Protein AF-A0A7C1DP13-F1 (afdb_monomer_lite)

pLDDT: mean 94.57, std 6.44, range [57.31, 98.69]

Organism: NCBI:txid2053526

Sequence (189 aa):
MKNRAVLKGFITAFLFGCLVCFWIKIGFMFLADVFSAKSETALENLDFSRSLKYSSEAIELNPQEPAYYRRRAKILLLSSSKKDALKDISVAIELNPKNLATLRNSIPLMHLMALQNLTEETVDLNYLPKTREFYLYLFETYPNDAGVLVSLAYYQRKLGLKEDLDQTLHRISQLRLDLLEWHPLLVVE

InterPro domains:
  IPR011990 Tetratricopeptide-like helical domain superfamily [G3DSA:1.25.40.10] (31-126)
  IPR011990 Tetratricopeptide-like helical domain superfamily [SSF48452] (35-168)

Foldseek 3Di:
DVVVVVVVVVVVVVVVVVVVVVVVLVVLQVVLVVLQVQLVVCVVVVNLPSNLVSLVSSCVSPVLALVSLQSNLVSCLVVVNLVSSVVSLVSSCVSPVPPVVSLLSCLVSLLSSQAPDPPPLHGDPVSVVVSVVSLVVCCVVPVQDLSSLLSSLLSCVSHVVVVSNVVSLVSCCVRPVVCCVDPPSNDDD

Structure (mmCIF, N/CA/C/O backbone):
data_AF-A0A7C1DP13-F1
#
_entry.id   AF-A0A7C1DP13-F1
#
loop_
_atom_site.group_PDB
_atom_site.id
_atom_site.type_symbol
_atom_site.label_atom_id
_atom_site.label_alt_id
_atom_site.label_comp_id
_atom_site.label_asym_id
_atom_site.label_entity_id
_atom_site.label_seq_id
_atom_site.pdbx_PDB_ins_code
_atom_site.Cartn_x
_atom_site.Cartn_y
_atom_site.Cartn_z
_atom_site.occupancy
_atom_site.B_iso_or_equiv
_atom_site.auth_seq_id
_atom_site.auth_comp_id
_atom_site.auth_asym_id
_atom_site.auth_atom_id
_atom_site.pdbx_PDB_model_num
ATOM 1 N N . MET A 1 1 ? 17.225 29.768 -50.521 1.00 61.59 1 MET A N 1
ATOM 2 C CA . MET A 1 1 ? 16.463 28.496 -50.641 1.00 61.59 1 MET A CA 1
ATOM 3 C C . MET A 1 1 ? 17.210 27.280 -50.077 1.00 61.59 1 MET A C 1
ATOM 5 O O . MET A 1 1 ? 16.596 26.531 -49.329 1.00 61.59 1 MET A O 1
ATOM 9 N N . LYS A 1 2 ? 18.519 27.112 -50.339 1.00 64.38 2 LYS A N 1
ATOM 10 C CA . LYS A 1 2 ? 19.344 25.971 -49.874 1.00 64.38 2 LYS A CA 1
ATOM 11 C C . LYS A 1 2 ? 19.31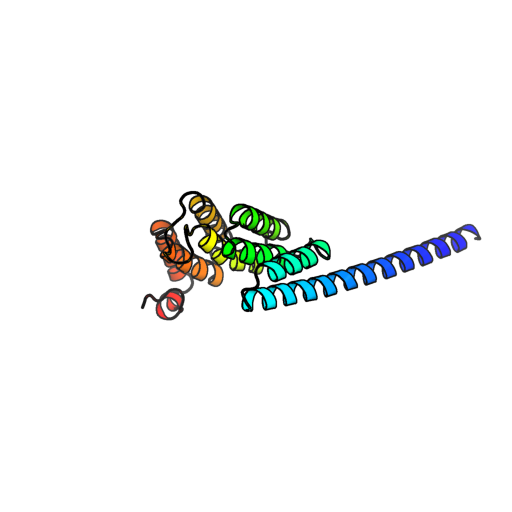2 25.728 -48.349 1.00 64.38 2 LYS A C 1
ATOM 13 O O . LYS A 1 2 ? 19.052 24.609 -47.921 1.00 64.38 2 LYS A O 1
ATOM 18 N N . ASN A 1 3 ? 19.418 26.786 -47.535 1.00 70.94 3 ASN A N 1
ATOM 19 C CA . ASN A 1 3 ? 19.373 26.675 -46.065 1.00 70.94 3 ASN A CA 1
ATOM 20 C C . ASN A 1 3 ? 18.031 26.160 -45.516 1.00 70.94 3 ASN A C 1
ATOM 22 O O . ASN A 1 3 ? 18.015 25.494 -44.488 1.00 70.94 3 ASN A O 1
ATOM 26 N N . ARG A 1 4 ? 16.904 26.406 -46.206 1.00 76.56 4 ARG A N 1
ATOM 27 C CA . ARG A 1 4 ? 15.591 25.890 -45.775 1.00 76.56 4 ARG A CA 1
ATOM 28 C C . ARG A 1 4 ? 15.445 24.388 -46.031 1.00 76.56 4 ARG A C 1
ATOM 30 O O . ARG A 1 4 ? 14.784 23.720 -45.249 1.00 76.56 4 ARG A O 1
ATOM 37 N N . ALA A 1 5 ? 16.039 23.859 -47.102 1.00 81.81 5 ALA A N 1
ATOM 38 C CA . ALA A 1 5 ? 15.985 22.428 -47.412 1.00 81.81 5 ALA A CA 1
ATOM 39 C C . ALA A 1 5 ? 16.867 21.613 -46.456 1.00 81.81 5 ALA A C 1
ATOM 41 O O . ALA A 1 5 ? 16.421 20.606 -45.918 1.00 81.81 5 ALA A O 1
ATOM 42 N N . VAL A 1 6 ? 18.075 22.112 -46.175 1.00 85.06 6 VAL A N 1
ATOM 43 C CA . VAL A 1 6 ? 18.991 21.522 -45.189 1.00 85.06 6 VAL A CA 1
ATOM 44 C C . VAL A 1 6 ? 18.358 21.526 -43.794 1.00 85.06 6 VAL A C 1
ATOM 46 O O . VAL A 1 6 ? 18.312 20.488 -43.143 1.00 85.06 6 VAL A O 1
ATOM 49 N N . LEU A 1 7 ? 17.766 22.651 -43.372 1.00 87.50 7 LEU A N 1
ATOM 50 C CA . LEU A 1 7 ? 17.060 22.749 -42.091 1.00 87.50 7 LEU A CA 1
ATOM 51 C C . LEU A 1 7 ? 15.870 21.775 -41.996 1.00 87.50 7 LEU A C 1
ATOM 53 O O . LEU A 1 7 ? 15.689 21.136 -40.965 1.00 87.50 7 LEU A O 1
ATOM 57 N N . LYS A 1 8 ? 15.089 21.602 -43.073 1.00 86.62 8 LYS A N 1
ATOM 58 C CA . LYS A 1 8 ? 14.010 20.597 -43.130 1.00 86.62 8 LYS A CA 1
ATOM 59 C C . LYS A 1 8 ? 14.540 19.160 -43.026 1.00 86.62 8 LYS A C 1
ATOM 61 O O . LYS A 1 8 ? 13.936 18.349 -42.330 1.00 86.62 8 LYS A O 1
ATOM 66 N N . GLY A 1 9 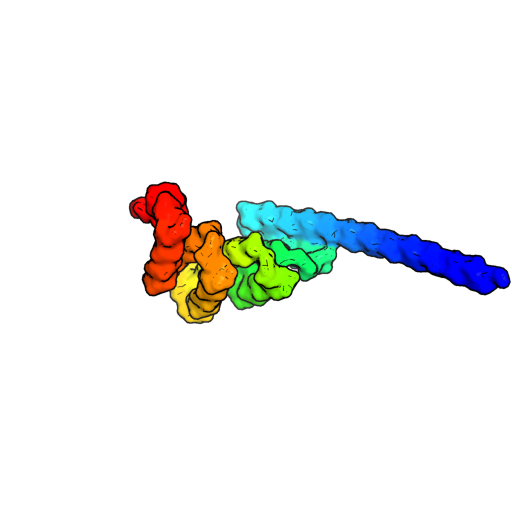? 15.663 18.849 -43.675 1.00 89.19 9 GLY A N 1
ATOM 67 C CA . GLY A 1 9 ? 16.334 17.548 -43.553 1.00 89.19 9 GLY A CA 1
ATOM 68 C C . GLY A 1 9 ? 16.776 17.253 -42.116 1.00 89.19 9 GLY A C 1
ATOM 69 O O . GLY A 1 9 ? 16.508 16.177 -41.593 1.00 89.19 9 GLY A O 1
ATOM 70 N N . PHE A 1 10 ? 17.352 18.245 -41.432 1.00 92.62 10 PHE A N 1
ATOM 71 C CA . PHE A 1 10 ? 17.710 18.112 -40.017 1.00 92.62 10 PHE A CA 1
ATOM 72 C C . PHE A 1 10 ? 16.491 17.915 -39.111 1.00 92.62 10 PHE A C 1
ATOM 74 O O . PHE A 1 10 ? 16.504 17.027 -38.264 1.00 92.62 10 PHE A O 1
ATOM 81 N N . ILE A 1 11 ? 15.422 18.694 -39.306 1.00 93.12 11 ILE A N 1
ATOM 82 C CA . ILE A 1 11 ? 14.194 18.561 -38.506 1.00 93.12 11 ILE A CA 1
ATOM 83 C C . ILE A 1 11 ? 13.561 17.178 -38.707 1.00 93.12 11 ILE A C 1
ATOM 85 O O . ILE A 1 11 ? 13.160 16.543 -37.738 1.00 93.12 11 ILE A O 1
ATOM 89 N N . THR A 1 12 ? 13.489 16.686 -39.945 1.00 92.88 12 THR A N 1
ATOM 90 C CA . THR A 1 12 ? 12.895 15.369 -40.237 1.00 92.88 12 THR A CA 1
ATOM 91 C C . THR A 1 12 ? 13.700 14.219 -39.632 1.00 92.88 12 THR A C 1
ATOM 93 O O . THR A 1 12 ? 13.109 13.341 -39.007 1.00 92.88 12 THR A O 1
ATOM 96 N N . ALA A 1 13 ? 15.033 14.249 -39.729 1.00 93.75 13 ALA A N 1
ATOM 97 C CA . ALA A 1 13 ? 15.898 13.264 -39.079 1.00 93.75 13 ALA A CA 1
ATOM 98 C C . ALA A 1 13 ? 15.784 13.309 -37.544 1.00 93.75 13 ALA A C 1
ATOM 100 O O . ALA A 1 13 ? 15.711 12.263 -36.900 1.00 93.75 13 ALA A O 1
ATOM 101 N N . PHE A 1 14 ? 15.705 14.508 -36.959 1.00 95.06 14 PHE A N 1
ATOM 102 C CA . PHE A 1 14 ? 15.501 14.683 -35.521 1.00 95.06 14 PHE A CA 1
ATOM 103 C C . PHE A 1 14 ? 14.158 14.101 -35.059 1.00 95.06 14 PHE A C 1
ATOM 105 O O . PHE A 1 14 ? 14.126 13.314 -34.116 1.00 95.06 14 PHE A O 1
ATOM 112 N N . LEU A 1 15 ? 13.061 14.414 -35.758 1.00 95.25 15 LEU A N 1
ATOM 113 C CA . LEU A 1 15 ? 11.732 13.873 -35.451 1.00 95.25 15 LEU A CA 1
ATOM 114 C C . LEU A 1 15 ? 11.691 12.345 -35.573 1.00 95.25 15 LEU A C 1
ATOM 116 O O . LEU A 1 15 ? 11.096 11.682 -34.725 1.00 95.25 15 LEU A O 1
ATOM 120 N N . PHE A 1 16 ? 12.356 11.779 -36.584 1.00 95.38 16 PHE A N 1
ATOM 121 C CA . PHE A 1 16 ? 12.493 10.331 -36.719 1.00 95.38 16 PHE A CA 1
ATOM 122 C C . PHE A 1 16 ? 13.271 9.721 -35.542 1.00 95.38 16 PHE A C 1
ATOM 124 O O . PHE A 1 16 ? 12.828 8.732 -34.963 1.00 95.38 16 PHE A O 1
ATOM 131 N N . GLY A 1 17 ? 14.375 10.346 -35.123 1.00 95.69 17 GLY A N 1
ATOM 132 C CA . GLY A 1 17 ? 15.120 9.937 -33.929 1.00 95.69 17 GLY A CA 1
ATOM 133 C C . GLY A 1 17 ? 14.267 9.977 -32.657 1.00 95.69 17 GLY A C 1
ATOM 134 O O . GLY A 1 17 ? 14.262 9.016 -31.889 1.00 95.69 17 GLY A O 1
ATOM 135 N N . CYS A 1 18 ? 13.478 11.038 -32.459 1.00 95.50 18 CYS A N 1
ATOM 136 C CA . CYS A 1 18 ? 12.526 11.127 -31.349 1.00 95.50 18 CYS A CA 1
ATOM 137 C C . CYS A 1 18 ? 11.494 9.993 -31.380 1.00 95.50 18 CYS A C 1
ATOM 139 O O . CYS A 1 18 ? 11.201 9.417 -30.333 1.00 95.50 18 CYS A O 1
ATOM 141 N N . LEU A 1 19 ? 10.976 9.649 -32.564 1.00 95.00 19 LEU A N 1
ATOM 142 C CA . LEU A 1 19 ? 10.023 8.554 -32.735 1.00 95.00 19 LEU A CA 1
ATOM 143 C C . LEU A 1 19 ? 10.649 7.202 -32.363 1.00 95.00 19 LEU A C 1
ATOM 145 O O . LEU A 1 19 ? 10.039 6.432 -31.627 1.00 95.00 19 LEU A O 1
ATOM 149 N N . VAL A 1 20 ? 11.880 6.926 -32.803 1.00 96.06 20 VAL A N 1
ATOM 150 C CA . VAL A 1 20 ? 12.603 5.695 -32.435 1.00 96.06 20 VAL A CA 1
ATOM 151 C C . VAL A 1 20 ? 12.819 5.619 -30.920 1.00 96.06 20 VAL A C 1
ATOM 153 O O . VAL A 1 20 ? 12.485 4.610 -30.303 1.00 96.06 20 VAL A O 1
ATOM 156 N N . CYS A 1 21 ? 13.300 6.698 -30.295 1.00 95.19 21 CYS A N 1
ATOM 157 C CA . CYS A 1 21 ? 13.478 6.762 -28.841 1.00 95.19 21 CYS A CA 1
ATOM 158 C C . CYS A 1 21 ? 12.160 6.562 -28.077 1.00 95.19 21 CYS A C 1
ATOM 160 O O . CYS A 1 21 ? 12.149 5.933 -27.019 1.00 95.19 21 CYS A O 1
ATOM 162 N N . PHE A 1 22 ? 11.050 7.081 -28.603 1.00 93.81 22 PHE A N 1
ATOM 163 C CA . PHE A 1 22 ? 9.721 6.891 -28.028 1.00 93.81 22 PHE A CA 1
ATOM 164 C C . PHE A 1 22 ? 9.298 5.415 -28.046 1.00 93.81 22 PHE A C 1
ATOM 166 O O . PHE A 1 22 ? 8.892 4.889 -27.012 1.00 93.81 22 PHE A O 1
ATOM 173 N N . TRP A 1 23 ? 9.479 4.714 -29.169 1.00 95.81 23 TRP A N 1
ATOM 174 C CA . TRP A 1 23 ? 9.169 3.283 -29.265 1.00 95.81 23 TRP A CA 1
ATOM 175 C C . TRP A 1 23 ? 10.064 2.410 -28.383 1.00 95.81 23 TRP A C 1
ATOM 177 O O . TRP A 1 23 ? 9.573 1.458 -27.780 1.00 95.81 23 TRP A O 1
ATOM 187 N N . ILE A 1 24 ? 11.347 2.755 -28.238 1.00 94.88 24 ILE A N 1
ATOM 188 C CA . ILE A 1 24 ? 12.247 2.066 -27.299 1.00 94.88 24 ILE A CA 1
ATOM 189 C C . ILE A 1 24 ? 11.736 2.217 -25.859 1.00 94.88 24 ILE A C 1
ATOM 191 O O . ILE A 1 24 ? 11.656 1.229 -25.130 1.00 94.88 24 ILE A O 1
ATOM 195 N N . LYS A 1 25 ? 11.325 3.429 -25.455 1.00 94.00 25 LYS A N 1
ATOM 196 C CA . LYS A 1 25 ? 10.736 3.666 -24.125 1.00 94.00 25 LYS A CA 1
ATOM 197 C C . LYS A 1 25 ? 9.446 2.876 -23.909 1.00 94.00 25 LYS A C 1
ATOM 199 O O . LYS A 1 25 ? 9.269 2.303 -22.839 1.00 94.00 25 LYS A O 1
ATOM 204 N N . ILE A 1 26 ? 8.577 2.809 -24.917 1.00 93.94 26 ILE A N 1
ATOM 205 C CA . ILE A 1 26 ? 7.375 1.966 -24.872 1.00 93.94 26 ILE A CA 1
ATOM 206 C C . ILE A 1 26 ? 7.755 0.493 -24.669 1.00 93.94 26 ILE A C 1
ATOM 208 O O . ILE A 1 26 ? 7.155 -0.185 -23.840 1.00 93.94 26 ILE A O 1
ATOM 212 N N . GLY A 1 27 ? 8.778 0.002 -25.374 1.00 96.12 27 GLY A N 1
ATOM 213 C CA . GLY A 1 27 ? 9.278 -1.363 -25.204 1.00 96.12 27 GLY A CA 1
ATOM 214 C C . GLY A 1 27 ? 9.726 -1.659 -23.769 1.00 96.12 27 GLY A C 1
ATOM 215 O O . GLY A 1 27 ? 9.361 -2.695 -23.216 1.00 96.12 27 GLY A O 1
ATOM 216 N N . PHE A 1 28 ? 10.455 -0.734 -23.137 1.00 96.88 28 PHE A N 1
ATOM 217 C CA . PHE A 1 28 ? 10.845 -0.876 -21.731 1.00 96.88 28 PHE A CA 1
ATOM 218 C C . PHE A 1 28 ? 9.658 -0.836 -20.770 1.00 96.88 28 PHE A C 1
ATOM 220 O O . PHE A 1 28 ? 9.650 -1.609 -19.817 1.00 96.88 28 PHE A O 1
ATOM 227 N N . MET A 1 29 ? 8.639 -0.016 -21.038 1.00 95.81 29 MET A N 1
ATOM 228 C CA . MET A 1 29 ? 7.409 0.008 -20.239 1.00 95.81 29 MET A CA 1
ATOM 229 C C . MET A 1 29 ? 6.698 -1.353 -20.261 1.00 95.81 29 MET A C 1
ATOM 231 O O . MET A 1 29 ? 6.394 -1.898 -19.205 1.00 95.81 29 MET A O 1
ATOM 235 N N . PHE A 1 30 ? 6.530 -1.962 -21.440 1.00 96.75 30 PHE A N 1
ATOM 236 C CA . PHE A 1 30 ? 5.952 -3.307 -21.538 1.00 96.75 30 PHE A CA 1
ATOM 237 C C . PHE A 1 30 ? 6.809 -4.370 -20.847 1.00 96.75 30 PHE A C 1
ATOM 239 O O . PHE A 1 30 ? 6.288 -5.278 -20.201 1.00 96.75 30 PHE A O 1
ATOM 246 N N . LEU A 1 31 ? 8.134 -4.274 -20.968 1.00 98.12 31 LEU A N 1
ATOM 247 C CA . LEU A 1 31 ? 9.032 -5.200 -20.288 1.00 98.12 31 LEU A CA 1
ATOM 248 C C . LEU A 1 31 ? 8.942 -5.051 -18.759 1.00 98.12 31 LEU A C 1
ATOM 250 O O . LEU A 1 31 ? 8.968 -6.058 -18.050 1.00 98.12 31 LEU A O 1
ATOM 254 N N . ALA A 1 32 ? 8.777 -3.826 -18.256 1.00 98.38 32 ALA A N 1
ATOM 255 C CA . ALA A 1 32 ? 8.556 -3.558 -16.841 1.00 98.38 32 ALA A CA 1
ATOM 256 C C . ALA A 1 32 ? 7.279 -4.243 -16.328 1.00 98.38 32 ALA A C 1
ATOM 258 O O . ALA A 1 32 ? 7.311 -4.901 -15.286 1.00 98.38 32 ALA A O 1
ATOM 259 N N . ASP A 1 33 ? 6.185 -4.189 -17.095 1.00 97.94 33 ASP A N 1
ATOM 260 C CA . ASP A 1 33 ? 4.939 -4.888 -16.760 1.00 97.94 33 ASP A CA 1
ATOM 261 C C . ASP A 1 33 ? 5.128 -6.407 -16.689 1.00 97.94 33 ASP A C 1
ATOM 263 O O . ASP A 1 33 ? 4.628 -7.056 -15.767 1.00 97.94 33 ASP A O 1
ATOM 267 N N . VAL A 1 34 ? 5.910 -6.983 -17.608 1.00 98.38 34 VAL A N 1
ATOM 268 C CA . VAL A 1 34 ? 6.250 -8.415 -17.580 1.00 98.38 34 VAL A CA 1
ATOM 269 C C . VAL A 1 34 ? 7.005 -8.778 -16.300 1.00 98.38 34 VAL A C 1
ATOM 271 O O . VAL A 1 34 ? 6.700 -9.795 -15.672 1.00 98.38 34 VAL A O 1
ATOM 274 N N . PHE A 1 35 ? 7.979 -7.968 -15.884 1.00 98.69 35 PHE A N 1
ATOM 275 C CA . PHE A 1 35 ? 8.696 -8.199 -14.630 1.00 98.69 35 PHE A CA 1
ATOM 276 C C . PHE A 1 35 ? 7.799 -8.008 -13.402 1.00 98.69 35 PHE A C 1
ATOM 278 O O . PHE A 1 35 ? 7.852 -8.815 -12.475 1.00 98.69 35 PHE A O 1
ATOM 285 N N . SER A 1 36 ? 6.897 -7.028 -13.421 1.00 98.38 36 SER A N 1
ATOM 286 C CA . SER A 1 36 ? 5.886 -6.834 -12.375 1.00 98.38 36 SER A CA 1
ATOM 287 C C . SER A 1 36 ? 4.958 -8.048 -12.244 1.00 98.38 36 SER A C 1
ATOM 289 O O . SER A 1 36 ? 4.681 -8.496 -11.131 1.00 98.38 36 SER A O 1
ATOM 291 N N . ALA A 1 37 ? 4.538 -8.644 -13.364 1.00 98.31 37 ALA A N 1
ATOM 292 C CA . ALA A 1 37 ? 3.742 -9.869 -13.369 1.00 98.31 37 ALA A CA 1
ATOM 293 C C . ALA A 1 37 ? 4.529 -11.069 -12.816 1.00 98.31 37 ALA A C 1
ATOM 295 O O . ALA A 1 37 ? 4.040 -11.768 -11.931 1.00 98.31 37 ALA A O 1
ATOM 296 N N . LYS A 1 38 ? 5.782 -11.264 -13.255 1.00 98.56 38 LYS A N 1
ATOM 297 C CA . LYS A 1 38 ? 6.667 -12.316 -12.716 1.00 98.56 38 LYS A CA 1
ATOM 298 C C . LYS A 1 38 ? 6.905 -12.165 -11.215 1.00 98.56 38 LYS A C 1
ATOM 300 O O . LYS A 1 38 ? 6.990 -13.165 -10.508 1.00 98.56 38 LYS A O 1
ATOM 305 N N . SER A 1 39 ? 7.027 -10.928 -10.736 1.00 98.38 39 SER A N 1
ATOM 306 C CA . SER A 1 39 ? 7.164 -10.621 -9.315 1.00 98.38 39 SER A CA 1
ATOM 307 C C . SER A 1 39 ? 5.947 -11.087 -8.515 1.00 98.38 39 SER A C 1
ATOM 309 O O . SER A 1 39 ? 6.135 -11.717 -7.473 1.00 98.38 39 SER A O 1
ATOM 311 N N . GLU A 1 40 ? 4.727 -10.861 -9.015 1.00 97.25 40 GLU A N 1
ATOM 312 C CA . GLU A 1 40 ? 3.511 -11.350 -8.351 1.00 97.25 40 GLU A CA 1
ATOM 313 C C . GLU A 1 40 ? 3.444 -12.877 -8.357 1.00 97.25 40 GLU A C 1
ATOM 315 O O . GLU A 1 40 ? 3.262 -13.470 -7.302 1.00 97.25 40 GLU A O 1
ATOM 320 N N . THR A 1 41 ? 3.704 -13.528 -9.494 1.00 98.31 41 THR A N 1
ATOM 321 C CA . THR A 1 41 ? 3.737 -14.999 -9.559 1.00 98.31 41 THR A CA 1
ATOM 322 C C . THR A 1 41 ? 4.782 -15.584 -8.604 1.00 98.31 41 THR A C 1
ATOM 324 O O . THR A 1 41 ? 4.552 -16.603 -7.959 1.00 98.31 41 THR A O 1
ATOM 327 N N . ALA A 1 42 ? 5.956 -14.960 -8.486 1.00 98.00 42 ALA A N 1
ATOM 328 C CA . ALA A 1 42 ? 6.968 -15.389 -7.523 1.00 98.00 42 ALA A CA 1
ATOM 329 C C . ALA A 1 42 ? 6.493 -15.195 -6.073 1.00 98.00 42 ALA A C 1
ATOM 331 O O . ALA A 1 42 ? 6.731 -16.070 -5.245 1.00 98.00 42 ALA A O 1
ATOM 332 N N . LEU A 1 43 ? 5.787 -14.096 -5.781 1.00 96.62 43 LEU A N 1
ATOM 333 C CA . LEU A 1 43 ? 5.213 -13.830 -4.461 1.00 96.62 43 LEU A CA 1
ATOM 334 C C . LEU A 1 43 ? 4.137 -14.854 -4.083 1.00 96.62 43 LEU A C 1
ATOM 336 O O . LEU A 1 43 ? 4.128 -15.335 -2.955 1.00 96.62 43 LEU A O 1
ATOM 340 N N . GLU A 1 44 ? 3.258 -15.206 -5.020 1.00 96.44 44 GLU A N 1
ATOM 341 C CA . GLU A 1 44 ? 2.229 -16.241 -4.843 1.00 96.44 44 GLU A CA 1
ATOM 342 C C . GLU A 1 44 ? 2.849 -17.609 -4.529 1.00 96.44 44 GLU A C 1
ATOM 344 O O . GLU A 1 44 ? 2.319 -18.364 -3.719 1.00 96.44 44 GLU A O 1
ATOM 349 N N . ASN A 1 45 ? 4.020 -17.895 -5.104 1.00 96.75 45 ASN A N 1
ATOM 350 C CA . ASN A 1 45 ? 4.817 -19.084 -4.801 1.00 96.75 45 ASN A CA 1
ATOM 351 C C . ASN A 1 45 ? 5.694 -18.940 -3.541 1.00 96.75 45 ASN A C 1
ATOM 353 O O . ASN A 1 45 ? 6.545 -19.795 -3.296 1.00 96.75 45 ASN A O 1
ATOM 357 N N . LEU A 1 46 ? 5.525 -17.863 -2.763 1.00 94.25 46 LEU A N 1
ATOM 358 C CA . LEU A 1 46 ? 6.308 -17.533 -1.564 1.00 94.25 46 LEU A CA 1
ATOM 359 C C . LEU A 1 46 ? 7.822 -17.391 -1.816 1.00 94.25 46 LEU A C 1
ATOM 361 O O . LEU A 1 46 ? 8.630 -17.428 -0.887 1.00 94.25 46 LEU A O 1
ATOM 365 N N . ASP A 1 47 ? 8.230 -17.180 -3.069 1.00 96.69 47 ASP A N 1
ATOM 366 C CA . ASP A 1 47 ? 9.619 -16.931 -3.437 1.00 96.69 47 ASP A CA 1
ATOM 367 C C . ASP A 1 47 ? 9.934 -15.435 -3.337 1.00 96.69 47 ASP A C 1
ATOM 369 O O . ASP A 1 47 ? 9.975 -14.695 -4.328 1.00 96.69 47 ASP A O 1
ATOM 373 N N . PHE A 1 48 ? 10.151 -14.979 -2.103 1.00 95.31 48 PHE A N 1
ATOM 374 C CA . PHE A 1 48 ? 10.431 -13.574 -1.808 1.00 95.31 48 PHE A CA 1
ATOM 375 C C . PHE A 1 48 ? 11.693 -13.060 -2.515 1.00 95.31 48 PHE A C 1
ATOM 377 O O . PHE A 1 48 ? 11.732 -11.904 -2.929 1.00 95.31 48 PHE A O 1
ATOM 384 N N . SER A 1 49 ? 12.708 -13.909 -2.714 1.00 96.62 49 SER A N 1
ATOM 385 C CA . SER A 1 49 ? 13.967 -13.510 -3.354 1.00 96.62 49 SER A CA 1
ATOM 386 C C . SER A 1 49 ? 13.770 -13.179 -4.835 1.00 96.62 49 SER A C 1
ATOM 388 O O . SER A 1 49 ? 14.110 -12.075 -5.276 1.00 96.62 49 SER A O 1
ATOM 390 N N . ARG A 1 50 ? 13.155 -14.088 -5.609 1.00 97.88 50 ARG A N 1
ATOM 391 C CA . ARG A 1 50 ? 12.829 -13.819 -7.018 1.00 97.88 50 ARG A CA 1
ATOM 392 C C . ARG A 1 50 ? 11.806 -12.700 -7.145 1.00 97.88 50 ARG A C 1
ATOM 394 O O . ARG A 1 50 ? 11.936 -11.865 -8.037 1.00 97.88 50 ARG A O 1
ATOM 401 N N . SER A 1 51 ? 10.830 -12.647 -6.241 1.00 98.12 51 SER A N 1
ATOM 402 C CA . SER A 1 51 ? 9.810 -11.603 -6.243 1.00 98.12 51 SER A CA 1
ATOM 403 C C . SER A 1 51 ? 10.415 -10.202 -6.067 1.00 98.12 51 SER A C 1
ATOM 405 O O . SER A 1 51 ? 10.120 -9.310 -6.871 1.00 98.12 51 SER A O 1
ATOM 407 N N . LEU A 1 52 ? 11.334 -10.019 -5.106 1.00 97.81 52 LEU A N 1
ATOM 408 C CA . LEU A 1 52 ? 12.071 -8.764 -4.908 1.00 97.81 52 LEU A CA 1
ATOM 409 C C . LEU A 1 52 ? 12.929 -8.401 -6.121 1.00 97.81 52 LEU A C 1
ATOM 411 O O . LEU A 1 52 ? 12.915 -7.243 -6.550 1.00 97.81 52 LEU A O 1
ATOM 415 N N . LYS A 1 53 ? 13.636 -9.378 -6.703 1.00 98.31 53 LYS A N 1
ATOM 416 C CA . LYS A 1 53 ? 14.446 -9.158 -7.906 1.00 98.31 53 LYS A CA 1
ATOM 417 C C . LYS A 1 53 ? 13.592 -8.635 -9.062 1.00 98.31 53 LYS A C 1
ATOM 419 O O . LYS A 1 53 ? 13.868 -7.557 -9.577 1.00 98.31 53 LYS A O 1
ATOM 424 N N . TYR A 1 54 ? 12.521 -9.347 -9.411 1.00 98.69 54 TYR A N 1
ATOM 425 C CA . TYR A 1 54 ? 11.641 -8.954 -10.510 1.00 98.69 54 TYR A CA 1
ATOM 426 C C . TYR A 1 54 ? 10.943 -7.613 -10.254 1.00 98.69 54 TYR A C 1
ATOM 428 O O . TYR A 1 54 ? 10.818 -6.805 -11.169 1.00 98.69 54 TYR A O 1
ATOM 436 N N . SER A 1 55 ? 10.536 -7.325 -9.013 1.00 98.38 55 SER A N 1
ATOM 437 C CA . SER A 1 55 ? 9.959 -6.011 -8.690 1.00 98.38 55 SER A CA 1
ATOM 438 C C . SER A 1 55 ? 10.966 -4.868 -8.872 1.00 98.38 55 SER A C 1
ATOM 440 O O . SER A 1 55 ? 10.594 -3.790 -9.327 1.00 98.38 55 SER A O 1
ATOM 442 N N . SER A 1 56 ? 12.246 -5.103 -8.572 1.00 98.56 56 SER A N 1
ATOM 443 C CA . SER A 1 56 ? 13.306 -4.106 -8.754 1.00 98.56 56 SER A CA 1
ATOM 444 C C . SER A 1 56 ? 13.642 -3.893 -10.232 1.00 98.56 56 SER A C 1
ATOM 446 O O . SER A 1 56 ? 13.799 -2.749 -10.644 1.00 98.56 56 SER A O 1
ATOM 448 N N . GLU A 1 57 ? 13.660 -4.960 -11.037 1.00 98.69 57 GLU A N 1
ATOM 449 C CA . GLU A 1 57 ? 13.817 -4.874 -12.498 1.00 98.69 57 GLU A CA 1
ATOM 450 C C . GLU A 1 57 ? 12.657 -4.092 -13.146 1.00 98.69 57 GLU A C 1
ATOM 452 O O . GLU A 1 57 ? 12.885 -3.261 -14.022 1.00 98.69 57 GLU A O 1
ATOM 457 N N . ALA A 1 58 ? 11.416 -4.278 -12.676 1.00 98.69 58 ALA A N 1
ATOM 458 C CA . ALA A 1 58 ? 10.272 -3.488 -13.143 1.00 98.69 58 ALA A CA 1
ATOM 459 C C . ALA A 1 58 ? 10.440 -1.984 -12.846 1.00 98.69 58 ALA A C 1
ATOM 461 O O . ALA A 1 58 ? 10.205 -1.148 -13.718 1.00 98.69 58 ALA A O 1
ATOM 462 N N . ILE A 1 59 ? 10.896 -1.642 -11.636 1.00 98.62 59 ILE A N 1
ATOM 463 C CA . ILE A 1 59 ? 11.157 -0.252 -11.231 1.00 98.62 59 ILE A CA 1
ATOM 464 C C . ILE A 1 59 ? 12.291 0.371 -12.056 1.00 98.62 59 ILE A C 1
ATOM 466 O O . ILE A 1 59 ? 12.183 1.526 -12.454 1.00 98.62 59 ILE A O 1
ATOM 470 N N . GLU A 1 60 ? 13.367 -0.367 -12.332 1.00 98.31 60 GLU A N 1
ATOM 471 C CA . GLU A 1 60 ? 14.488 0.137 -13.137 1.00 98.31 60 GLU A CA 1
ATOM 472 C C . GLU A 1 60 ? 14.056 0.477 -14.571 1.00 98.31 60 GLU A C 1
ATOM 474 O O . GLU A 1 60 ? 14.447 1.509 -15.119 1.00 98.31 60 GLU A O 1
ATOM 479 N N . LEU A 1 61 ? 13.207 -0.365 -15.164 1.00 98.31 61 LEU A N 1
ATOM 480 C CA . LEU A 1 61 ? 12.720 -0.190 -16.532 1.00 98.31 61 LEU A CA 1
ATOM 481 C C . LEU A 1 61 ? 11.671 0.920 -16.663 1.00 98.31 61 LEU A C 1
ATOM 483 O O . LEU A 1 61 ? 11.633 1.613 -17.682 1.00 98.31 61 LEU A O 1
ATOM 487 N N . ASN A 1 62 ? 10.819 1.094 -15.652 1.00 97.81 62 ASN A N 1
ATOM 488 C CA . ASN A 1 62 ? 9.839 2.171 -15.606 1.00 97.81 62 ASN A CA 1
ATOM 489 C C . ASN A 1 62 ? 9.637 2.672 -14.158 1.00 97.81 62 ASN A C 1
ATOM 491 O O . ASN A 1 62 ? 8.729 2.221 -13.454 1.00 97.81 62 ASN A O 1
ATOM 495 N N . PRO A 1 63 ? 10.445 3.656 -13.720 1.00 97.56 63 PRO A N 1
ATOM 496 C CA . PRO A 1 63 ? 10.407 4.186 -12.354 1.00 97.56 63 PRO A CA 1
ATOM 497 C C . PRO A 1 63 ? 9.232 5.138 -12.103 1.00 97.56 63 PRO A C 1
ATOM 499 O O . PRO A 1 63 ? 9.082 5.656 -11.004 1.00 97.56 63 PRO A O 1
ATOM 502 N N . GLN A 1 64 ? 8.398 5.404 -13.111 1.00 96.25 64 GLN A N 1
ATOM 503 C CA . GLN A 1 64 ? 7.272 6.332 -12.998 1.00 96.25 64 GLN A CA 1
ATOM 504 C C . GLN A 1 64 ? 5.940 5.623 -12.735 1.00 96.25 64 GLN A C 1
ATOM 506 O O . GLN A 1 64 ? 4.906 6.285 -12.741 1.00 96.25 64 GLN A O 1
ATOM 511 N N . GLU A 1 65 ? 5.950 4.306 -12.509 1.00 96.56 65 GLU A N 1
ATOM 512 C CA . GLU A 1 65 ? 4.749 3.516 -12.232 1.00 96.56 65 GLU A CA 1
ATOM 513 C C . GLU A 1 65 ? 4.587 3.236 -10.722 1.00 96.56 65 GLU A C 1
ATOM 515 O O . GLU A 1 65 ? 5.293 2.386 -10.163 1.00 96.56 65 GLU A O 1
ATOM 520 N N . PRO A 1 66 ? 3.632 3.901 -10.036 1.00 96.75 66 PRO A N 1
ATOM 521 C CA . PRO A 1 66 ? 3.368 3.701 -8.611 1.00 96.75 66 PRO A CA 1
ATOM 522 C C . PRO A 1 66 ? 3.117 2.247 -8.206 1.00 96.75 66 PRO A C 1
ATOM 524 O O . PRO A 1 66 ? 3.483 1.827 -7.102 1.00 96.75 66 PRO A O 1
ATOM 527 N N . ALA A 1 67 ? 2.474 1.461 -9.075 1.00 96.06 67 ALA A N 1
ATOM 528 C CA . ALA A 1 67 ? 2.101 0.091 -8.764 1.00 96.06 67 ALA A CA 1
ATOM 529 C C . ALA A 1 67 ? 3.316 -0.803 -8.489 1.00 96.06 67 ALA A C 1
ATOM 531 O O . ALA A 1 67 ? 3.196 -1.736 -7.692 1.00 96.06 67 ALA A O 1
ATOM 532 N N . TYR A 1 68 ? 4.476 -0.528 -9.095 1.00 97.81 68 TYR A N 1
ATOM 533 C CA . TYR A 1 68 ? 5.671 -1.353 -8.910 1.00 97.81 68 TYR A CA 1
ATOM 534 C C . TYR A 1 68 ? 6.303 -1.145 -7.536 1.00 97.81 68 TYR A C 1
ATOM 536 O O . TYR A 1 68 ? 6.624 -2.122 -6.859 1.00 97.81 68 TYR A O 1
ATOM 544 N N . TYR A 1 69 ? 6.391 0.104 -7.077 1.00 98.44 69 TYR A N 1
ATOM 545 C CA . TYR A 1 69 ? 6.837 0.415 -5.719 1.00 98.44 69 TYR A CA 1
ATOM 546 C C . TYR A 1 69 ? 5.887 -0.175 -4.681 1.00 98.44 69 TYR A C 1
ATOM 548 O O . TYR A 1 69 ? 6.324 -0.857 -3.760 1.00 98.44 69 TYR A O 1
ATOM 556 N N . ARG A 1 70 ? 4.570 -0.032 -4.875 1.00 97.19 70 ARG A N 1
ATOM 557 C CA . ARG A 1 70 ? 3.577 -0.659 -3.991 1.00 97.19 70 ARG A CA 1
ATOM 558 C C . ARG A 1 70 ? 3.717 -2.187 -3.955 1.00 97.19 70 ARG A C 1
ATOM 560 O O . ARG A 1 70 ? 3.584 -2.792 -2.890 1.00 97.19 70 ARG A O 1
ATOM 567 N N . ARG A 1 71 ? 3.986 -2.826 -5.101 1.00 96.12 71 ARG A N 1
ATOM 568 C CA . ARG A 1 71 ? 4.217 -4.277 -5.171 1.00 96.12 71 ARG A CA 1
ATOM 569 C C . ARG A 1 71 ? 5.471 -4.665 -4.393 1.00 96.12 71 ARG A C 1
ATOM 571 O O . ARG A 1 71 ? 5.399 -5.565 -3.561 1.00 96.12 71 ARG A O 1
ATOM 578 N N . ARG A 1 72 ? 6.584 -3.953 -4.587 1.00 98.19 72 ARG A N 1
ATOM 579 C CA . ARG A 1 72 ? 7.816 -4.196 -3.826 1.00 98.19 72 ARG A CA 1
ATOM 580 C C . ARG A 1 72 ? 7.627 -3.959 -2.331 1.00 98.19 72 ARG A C 1
ATOM 582 O O . ARG A 1 72 ? 8.054 -4.796 -1.544 1.00 98.19 72 ARG A O 1
ATOM 589 N N . ALA A 1 73 ? 6.887 -2.926 -1.935 1.00 97.94 73 ALA A N 1
ATOM 590 C CA . ALA A 1 73 ? 6.533 -2.681 -0.541 1.00 97.94 73 ALA A CA 1
ATOM 591 C C . ALA A 1 73 ? 5.770 -3.854 0.092 1.00 97.94 73 ALA A C 1
ATOM 593 O O . ALA A 1 73 ? 6.103 -4.263 1.201 1.00 97.94 73 ALA A O 1
ATOM 594 N N . LYS A 1 74 ? 4.790 -4.440 -0.615 1.00 96.88 74 LYS A N 1
ATOM 595 C CA . LYS A 1 74 ? 4.087 -5.656 -0.160 1.00 96.88 74 LYS A CA 1
ATOM 596 C C . LYS A 1 74 ? 5.076 -6.793 0.110 1.00 96.88 74 LYS A C 1
ATOM 598 O O . LYS A 1 74 ? 5.000 -7.426 1.156 1.00 96.88 74 LYS A O 1
ATOM 603 N N . ILE A 1 75 ? 6.016 -7.024 -0.805 1.00 96.75 75 ILE A N 1
ATOM 604 C CA . ILE A 1 75 ? 7.020 -8.089 -0.680 1.00 96.75 75 ILE A CA 1
ATOM 605 C C . ILE A 1 75 ? 7.946 -7.818 0.514 1.00 96.75 75 ILE A C 1
ATOM 607 O O . ILE A 1 75 ? 8.169 -8.708 1.328 1.00 96.75 75 ILE A O 1
ATOM 611 N N . LEU A 1 76 ? 8.418 -6.576 0.655 1.00 96.31 76 LEU A N 1
ATOM 612 C CA . LEU A 1 76 ? 9.281 -6.136 1.752 1.00 96.31 76 LEU A CA 1
ATOM 613 C C . LEU A 1 76 ? 8.598 -6.258 3.120 1.00 96.31 76 LEU A C 1
ATOM 615 O O . LEU A 1 76 ? 9.244 -6.656 4.085 1.00 96.31 76 LEU A O 1
ATOM 619 N N . LEU A 1 77 ? 7.300 -5.955 3.226 1.00 94.94 77 LEU A N 1
ATOM 620 C CA . LEU A 1 77 ? 6.540 -6.154 4.467 1.00 94.94 77 LEU A CA 1
ATOM 621 C C . LEU A 1 77 ? 6.468 -7.632 4.852 1.00 94.94 77 LEU A C 1
ATOM 623 O O . LEU A 1 77 ? 6.653 -7.967 6.019 1.00 94.94 77 LEU A O 1
ATOM 627 N N . LEU A 1 78 ? 6.250 -8.510 3.872 1.00 91.44 78 LEU A N 1
ATOM 628 C CA . LEU A 1 78 ? 6.188 -9.956 4.088 1.00 91.44 78 LEU A CA 1
ATOM 629 C C . LEU A 1 78 ? 7.563 -10.570 4.397 1.00 91.44 78 LEU A C 1
ATOM 631 O O . LEU A 1 78 ? 7.628 -11.604 5.054 1.00 91.44 78 LEU A O 1
ATOM 635 N N . SER A 1 79 ? 8.656 -9.917 3.991 1.00 87.44 79 SER A N 1
ATOM 636 C CA . SER A 1 79 ? 10.031 -10.286 4.350 1.00 87.44 79 SER A CA 1
ATOM 637 C C . SER A 1 79 ? 10.588 -9.512 5.559 1.00 87.44 79 SER A C 1
ATOM 639 O O . SER A 1 79 ? 11.802 -9.488 5.760 1.00 87.44 79 SER A O 1
ATOM 641 N N . SER A 1 80 ? 9.728 -8.861 6.356 1.00 83.75 80 SER A N 1
ATOM 642 C CA . SER A 1 80 ? 10.074 -8.115 7.584 1.00 83.75 80 SER A CA 1
ATOM 643 C C . SER A 1 80 ? 10.950 -6.860 7.400 1.00 83.75 80 SER A C 1
ATOM 645 O O . SER A 1 80 ? 11.543 -6.352 8.353 1.00 83.75 80 SER A O 1
ATOM 647 N N . SER A 1 81 ? 10.989 -6.283 6.200 1.00 89.25 81 SER A N 1
ATOM 648 C CA . SER A 1 81 ? 11.745 -5.071 5.845 1.00 89.25 81 SER A CA 1
ATOM 649 C C . SER A 1 81 ? 10.862 -3.810 5.842 1.00 89.25 81 SER A C 1
ATOM 651 O O . SER A 1 81 ? 10.737 -3.110 4.835 1.00 89.25 81 SER A O 1
ATOM 653 N N . LYS A 1 82 ? 10.242 -3.482 6.986 1.00 92.31 82 LYS A N 1
ATOM 654 C CA . LYS A 1 82 ? 9.242 -2.393 7.098 1.00 92.31 82 LYS A CA 1
ATOM 655 C C . LYS A 1 82 ? 9.737 -1.006 6.671 1.00 92.31 82 LYS A C 1
ATOM 657 O O . LYS A 1 82 ? 8.983 -0.247 6.070 1.00 92.31 82 LYS A O 1
ATOM 662 N N . LYS A 1 83 ? 10.990 -0.658 6.983 1.00 94.62 83 LYS A N 1
ATOM 663 C CA . LYS A 1 83 ? 11.557 0.666 6.666 1.00 94.62 83 LYS A CA 1
ATOM 664 C C . LYS A 1 83 ? 11.627 0.902 5.156 1.00 94.62 83 LYS A C 1
ATOM 666 O O . LYS A 1 83 ? 11.241 1.970 4.685 1.00 94.62 83 LYS A O 1
ATOM 671 N N . ASP A 1 84 ? 12.095 -0.097 4.415 1.00 96.00 84 ASP A N 1
ATOM 672 C CA . ASP A 1 84 ? 12.210 -0.015 2.960 1.00 96.00 84 ASP A CA 1
ATOM 673 C C . ASP A 1 84 ? 10.829 -0.078 2.301 1.00 96.00 84 ASP A C 1
ATOM 675 O O . ASP A 1 84 ? 10.568 0.656 1.351 1.00 96.00 84 ASP A O 1
ATOM 679 N N . ALA A 1 85 ? 9.904 -0.861 2.868 1.00 97.19 85 ALA A N 1
ATOM 680 C CA . ALA A 1 85 ? 8.520 -0.873 2.413 1.00 97.19 85 ALA A CA 1
ATOM 681 C C . ALA A 1 85 ? 7.839 0.493 2.562 1.00 97.19 85 ALA A C 1
ATOM 683 O O . ALA A 1 85 ? 7.179 0.949 1.633 1.00 97.19 85 ALA A O 1
ATOM 684 N N . LEU A 1 86 ? 8.021 1.168 3.703 1.00 96.69 86 LEU A N 1
ATOM 685 C CA . LEU A 1 86 ? 7.478 2.509 3.916 1.00 96.69 86 LEU A CA 1
ATOM 686 C C . LEU A 1 86 ? 8.032 3.499 2.888 1.00 96.69 86 LEU A C 1
ATOM 688 O O . LEU A 1 86 ? 7.269 4.278 2.327 1.00 96.69 86 LEU A O 1
ATOM 692 N N . LYS A 1 87 ? 9.337 3.431 2.597 1.00 97.75 87 LYS A N 1
ATOM 693 C CA . LYS A 1 87 ? 9.957 4.257 1.555 1.00 97.75 87 LYS A CA 1
ATOM 694 C C . LYS A 1 87 ? 9.300 4.023 0.193 1.00 97.75 87 LYS A C 1
ATOM 696 O O . LYS A 1 87 ? 8.973 4.986 -0.492 1.00 97.75 87 LYS A O 1
ATOM 701 N N . ASP A 1 88 ? 9.081 2.769 -0.189 1.00 98.38 88 ASP A N 1
ATOM 702 C CA . ASP A 1 88 ? 8.423 2.440 -1.455 1.00 98.38 88 ASP A CA 1
ATOM 703 C C . ASP A 1 88 ? 6.954 2.895 -1.493 1.00 98.38 88 ASP A C 1
ATOM 705 O O . ASP A 1 88 ? 6.496 3.405 -2.514 1.00 98.38 88 ASP A O 1
ATOM 709 N N . ILE A 1 89 ? 6.215 2.781 -0.384 1.00 98.06 89 ILE A N 1
ATOM 710 C CA . ILE A 1 89 ? 4.850 3.322 -0.277 1.00 98.06 89 ILE A CA 1
ATOM 711 C C . ILE A 1 89 ? 4.864 4.841 -0.478 1.00 98.06 89 ILE A C 1
ATOM 713 O O . ILE A 1 89 ? 4.053 5.353 -1.250 1.00 98.06 89 ILE A O 1
ATOM 717 N N . SER A 1 90 ? 5.792 5.555 0.165 1.00 97.94 90 SER A N 1
ATOM 718 C CA . SER A 1 90 ? 5.945 7.003 -0.001 1.00 97.94 90 SER A CA 1
ATOM 719 C C . SER A 1 90 ? 6.221 7.374 -1.457 1.00 97.94 90 SER A C 1
ATOM 721 O O . SER A 1 90 ? 5.514 8.217 -2.001 1.00 97.94 90 SER A O 1
ATOM 723 N N . VAL A 1 91 ? 7.153 6.686 -2.126 1.00 98.38 91 VAL A N 1
ATOM 724 C CA . VAL A 1 91 ? 7.444 6.932 -3.550 1.00 98.38 91 VAL A CA 1
ATOM 725 C C . VAL A 1 91 ? 6.216 6.671 -4.427 1.00 98.38 91 VAL A C 1
ATOM 727 O O . VAL A 1 91 ? 5.902 7.482 -5.297 1.00 98.38 91 VAL A O 1
ATOM 730 N N . ALA A 1 92 ? 5.470 5.586 -4.189 1.00 97.56 92 ALA A N 1
ATOM 731 C CA . ALA A 1 92 ? 4.251 5.293 -4.945 1.00 97.56 92 ALA A CA 1
ATOM 732 C C . ALA A 1 92 ? 3.215 6.428 -4.838 1.00 97.56 92 ALA A C 1
ATOM 734 O O . ALA A 1 92 ? 2.567 6.778 -5.826 1.00 97.56 92 ALA A O 1
ATOM 735 N N . ILE A 1 93 ? 3.065 7.008 -3.645 1.00 96.62 93 ILE A N 1
ATOM 736 C CA . ILE A 1 93 ? 2.154 8.130 -3.397 1.00 96.62 93 ILE A CA 1
ATOM 737 C C . ILE A 1 93 ? 2.687 9.411 -4.049 1.00 96.62 93 ILE A C 1
ATOM 739 O O . ILE A 1 93 ? 1.925 10.103 -4.715 1.00 96.62 93 ILE A O 1
ATOM 743 N N . GLU A 1 94 ? 3.979 9.716 -3.921 1.00 97.44 94 GLU A N 1
ATOM 744 C CA . GLU A 1 94 ? 4.602 10.917 -4.499 1.00 97.44 94 GLU A CA 1
ATOM 745 C C . GLU A 1 94 ? 4.520 10.958 -6.030 1.00 97.44 94 GLU A C 1
ATOM 747 O O . GLU A 1 94 ? 4.272 12.019 -6.605 1.00 97.44 94 GLU A O 1
ATOM 752 N N . LEU A 1 95 ? 4.675 9.809 -6.695 1.00 97.31 95 LEU A N 1
ATOM 753 C CA . LEU A 1 95 ? 4.580 9.702 -8.154 1.00 97.31 95 LEU A CA 1
ATOM 754 C C . LEU A 1 95 ? 3.187 10.067 -8.683 1.00 97.31 95 LEU A C 1
ATOM 756 O O . LEU A 1 95 ? 3.069 10.644 -9.765 1.00 97.31 95 LEU A O 1
ATOM 760 N N . ASN A 1 96 ? 2.125 9.736 -7.941 1.00 93.44 96 ASN A N 1
ATOM 761 C CA . ASN A 1 96 ? 0.768 10.150 -8.286 1.00 93.44 96 ASN A CA 1
ATOM 762 C C . ASN A 1 96 ? -0.112 10.332 -7.033 1.00 93.44 96 ASN A C 1
ATOM 764 O O . ASN A 1 96 ? -0.896 9.438 -6.689 1.00 93.44 96 ASN A O 1
ATOM 768 N N . PRO A 1 97 ? -0.058 11.516 -6.389 1.00 93.25 97 PRO A N 1
ATOM 769 C CA . PRO A 1 97 ? -0.706 11.754 -5.095 1.00 93.25 97 PRO A CA 1
ATOM 770 C C . PRO A 1 97 ? -2.233 11.683 -5.122 1.00 93.25 97 PRO A C 1
ATOM 772 O O . PRO A 1 97 ? -2.867 11.568 -4.080 1.00 93.25 97 PRO A O 1
ATOM 775 N N . LYS A 1 98 ? -2.845 11.777 -6.309 1.00 91.69 98 LYS A N 1
ATOM 776 C CA . LYS A 1 98 ? -4.304 11.734 -6.497 1.00 91.69 98 LYS A CA 1
ATOM 777 C C . LYS A 1 98 ? -4.787 10.413 -7.096 1.00 91.69 98 LYS A C 1
ATOM 779 O O . LYS A 1 98 ? -5.970 10.279 -7.405 1.00 91.69 98 LYS A O 1
ATOM 784 N N . ASN A 1 99 ? -3.902 9.430 -7.271 1.00 93.44 99 ASN A N 1
ATOM 785 C CA . ASN A 1 99 ? -4.307 8.110 -7.731 1.00 93.44 99 ASN A CA 1
ATOM 786 C C . ASN A 1 99 ? -4.988 7.349 -6.593 1.00 93.44 99 ASN A C 1
ATOM 788 O O . ASN A 1 99 ? -4.343 6.708 -5.762 1.00 93.44 99 ASN A O 1
ATOM 792 N N . LEU A 1 100 ? -6.318 7.389 -6.597 1.00 94.25 100 LEU A N 1
ATOM 793 C CA . LEU A 1 100 ? -7.131 6.720 -5.592 1.00 94.25 100 LEU A CA 1
ATOM 794 C C . LEU A 1 100 ? -6.894 5.203 -5.547 1.00 94.25 100 LEU A C 1
ATOM 796 O O . LEU A 1 100 ? -6.978 4.615 -4.472 1.00 94.25 100 LEU A O 1
ATOM 800 N N . ALA A 1 101 ? -6.556 4.564 -6.672 1.00 94.00 101 ALA A N 1
ATOM 801 C CA . ALA A 1 101 ? -6.224 3.143 -6.679 1.00 94.00 101 ALA A CA 1
ATOM 802 C C . ALA A 1 101 ? -4.920 2.876 -5.915 1.00 94.00 101 ALA A C 1
ATOM 804 O O . ALA A 1 101 ? -4.868 1.943 -5.116 1.00 94.00 101 ALA A O 1
ATOM 805 N N . THR A 1 102 ? -3.887 3.704 -6.098 1.00 94.94 102 THR A N 1
ATOM 806 C CA . THR A 1 102 ? -2.646 3.614 -5.309 1.00 94.94 102 THR A CA 1
ATOM 807 C C . THR A 1 102 ? -2.932 3.825 -3.827 1.00 94.94 102 THR A C 1
ATOM 809 O O . THR A 1 102 ? -2.551 2.992 -3.011 1.00 94.94 102 THR A O 1
ATOM 812 N N . LEU A 1 103 ? -3.661 4.889 -3.484 1.00 96.94 103 LEU A N 1
ATOM 813 C CA . LEU A 1 103 ? -3.980 5.236 -2.100 1.00 96.94 103 LEU A CA 1
ATOM 814 C C . LEU A 1 103 ? -4.793 4.145 -1.391 1.00 96.94 103 LEU A C 1
ATOM 816 O O . LEU A 1 103 ? -4.380 3.669 -0.334 1.00 96.94 103 LEU A O 1
ATOM 820 N N . ARG A 1 104 ? -5.901 3.687 -1.992 1.00 96.06 104 ARG A N 1
ATOM 821 C CA . ARG A 1 104 ? -6.726 2.600 -1.437 1.00 96.06 104 ARG A CA 1
ATOM 822 C C . ARG A 1 104 ? -5.919 1.312 -1.273 1.00 96.06 104 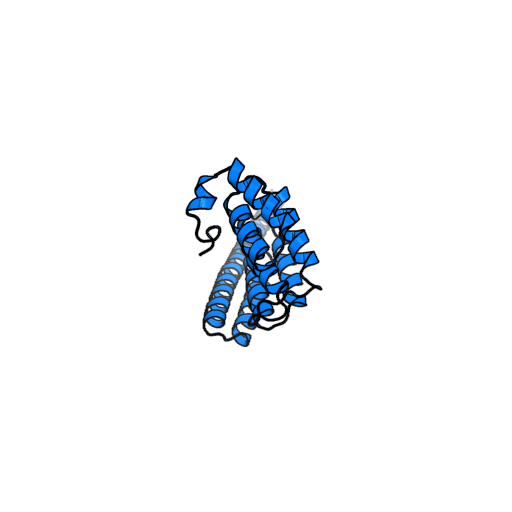ARG A C 1
ATOM 824 O O . ARG A 1 104 ? -6.007 0.670 -0.231 1.00 96.06 104 ARG A O 1
ATOM 831 N N . ASN A 1 105 ? -5.089 0.957 -2.256 1.00 95.88 105 ASN A N 1
ATOM 832 C CA . ASN A 1 105 ? -4.265 -0.251 -2.190 1.00 95.88 105 ASN A CA 1
ATOM 833 C C . ASN A 1 105 ? -3.090 -0.147 -1.197 1.00 95.88 105 ASN A C 1
ATOM 835 O O . ASN A 1 105 ? -2.482 -1.174 -0.893 1.00 95.88 105 ASN A O 1
ATOM 839 N N . SER A 1 106 ? -2.766 1.047 -0.691 1.00 97.56 106 SER A N 1
ATOM 840 C CA . SER A 1 106 ? -1.775 1.249 0.375 1.00 97.56 106 SER A CA 1
ATOM 841 C C . SER A 1 106 ? -2.370 1.108 1.780 1.00 97.56 106 SER A C 1
ATOM 843 O O . SER A 1 106 ? -1.627 0.792 2.703 1.00 97.56 106 SER A O 1
ATOM 845 N N . ILE A 1 107 ? -3.692 1.249 1.963 1.00 98.19 107 ILE A N 1
ATOM 846 C CA . ILE A 1 107 ? -4.378 1.038 3.257 1.00 98.19 107 ILE A CA 1
ATOM 847 C C . ILE A 1 107 ? -4.014 -0.313 3.910 1.00 98.19 107 ILE A C 1
ATOM 849 O O . ILE A 1 107 ? -3.559 -0.295 5.060 1.00 98.19 107 ILE A O 1
ATOM 853 N N . PRO A 1 108 ? -4.149 -1.471 3.221 1.00 97.00 108 PRO A N 1
ATOM 854 C CA . PRO A 1 108 ? -3.748 -2.763 3.782 1.00 97.00 108 PRO A CA 1
ATOM 855 C C . PRO A 1 108 ? -2.248 -2.850 4.077 1.00 97.00 108 PRO A C 1
ATOM 857 O O . PRO A 1 108 ? -1.847 -3.496 5.039 1.00 97.00 108 PRO A O 1
ATOM 860 N N . LEU A 1 109 ? -1.401 -2.196 3.278 1.00 97.19 109 LEU A N 1
ATOM 861 C CA . LEU A 1 109 ? 0.047 -2.219 3.497 1.00 97.19 109 LEU A CA 1
ATOM 862 C C . LEU A 1 109 ? 0.438 -1.431 4.748 1.00 97.19 109 LEU A C 1
ATOM 864 O O . LEU A 1 109 ? 1.286 -1.878 5.514 1.00 97.19 109 LEU A O 1
ATOM 868 N N . MET A 1 110 ? -0.218 -0.295 4.990 1.00 97.81 110 MET A N 1
ATOM 869 C 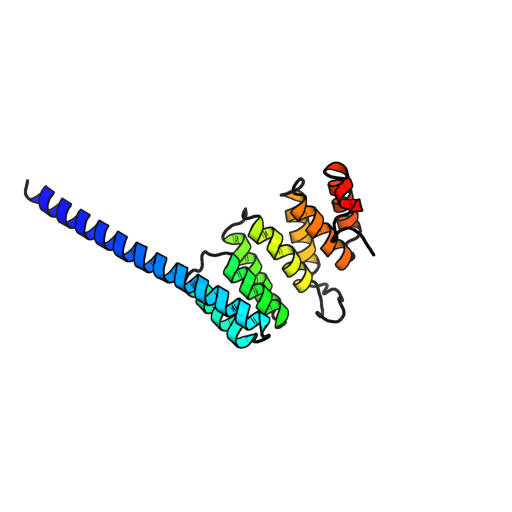CA . MET A 1 110 ? -0.026 0.484 6.212 1.00 97.81 110 MET A CA 1
ATOM 870 C C . MET A 1 110 ? -0.509 -0.294 7.441 1.00 97.81 110 MET A C 1
ATOM 872 O O . MET A 1 110 ? 0.176 -0.301 8.458 1.00 97.81 110 MET A O 1
ATOM 876 N N . HIS A 1 111 ? -1.611 -1.045 7.329 1.00 96.50 111 HIS A N 1
ATOM 877 C CA . HIS A 1 111 ? -2.020 -1.977 8.382 1.00 96.50 111 HIS A CA 1
ATOM 878 C C . HIS A 1 111 ? -0.932 -3.020 8.675 1.00 96.50 111 HIS A C 1
ATOM 880 O O . HIS A 1 111 ? -0.501 -3.126 9.818 1.00 96.50 111 HIS A O 1
ATOM 886 N N . LEU A 1 112 ? -0.435 -3.729 7.652 1.00 95.06 112 LEU A N 1
ATOM 887 C CA . LEU A 1 112 ? 0.645 -4.715 7.809 1.00 95.06 112 LEU A CA 1
ATOM 888 C C . LEU A 1 112 ? 1.900 -4.099 8.444 1.00 95.06 112 LEU A C 1
ATOM 890 O O . LEU A 1 112 ? 2.555 -4.721 9.275 1.00 95.06 112 LEU A O 1
ATOM 894 N N . MET A 1 113 ? 2.226 -2.858 8.087 1.00 94.31 113 MET A N 1
ATOM 895 C CA . MET A 1 113 ? 3.347 -2.130 8.674 1.00 94.31 113 MET A CA 1
ATOM 896 C C . MET A 1 113 ? 3.154 -1.876 10.178 1.00 94.31 113 MET A C 1
ATOM 898 O O . MET A 1 113 ? 4.118 -1.966 10.945 1.00 94.31 113 MET A O 1
ATOM 902 N N . ALA A 1 114 ? 1.920 -1.597 10.605 1.00 95.38 114 ALA A N 1
ATOM 903 C CA . ALA A 1 114 ? 1.549 -1.410 12.003 1.00 95.38 114 ALA A CA 1
ATOM 904 C C . ALA A 1 114 ? 1.480 -2.713 12.816 1.00 95.38 114 ALA A C 1
ATOM 906 O O . ALA A 1 114 ? 1.294 -2.625 14.023 1.00 95.38 114 ALA A O 1
ATOM 907 N N . LEU A 1 115 ? 1.656 -3.898 12.219 1.00 93.38 115 LEU A N 1
ATOM 908 C CA . LEU A 1 115 ? 1.695 -5.167 12.956 1.00 93.38 115 LEU A CA 1
ATOM 909 C C . LEU A 1 115 ? 3.124 -5.530 13.367 1.00 93.38 115 LEU A C 1
ATOM 911 O O . LEU A 1 115 ? 4.020 -5.536 12.532 1.00 93.38 115 LEU A O 1
ATOM 915 N N . GLN A 1 116 ? 3.362 -5.874 14.629 1.00 88.94 116 GLN A N 1
ATOM 916 C CA . GLN A 1 116 ? 4.650 -6.348 15.148 1.00 88.94 116 GLN A CA 1
ATOM 917 C C . GLN A 1 116 ? 5.073 -7.661 14.476 1.00 88.94 116 GLN A C 1
ATOM 919 O O . GLN A 1 116 ? 6.222 -7.801 14.062 1.00 88.94 116 GLN A O 1
ATOM 924 N N . ASN A 1 117 ? 4.133 -8.600 14.351 1.00 81.75 117 ASN A N 1
ATOM 925 C CA . ASN A 1 117 ? 4.297 -9.865 13.648 1.00 81.75 117 ASN A CA 1
ATOM 926 C C . ASN A 1 117 ? 2.990 -10.214 12.921 1.00 81.75 117 ASN A C 1
ATOM 928 O O . ASN A 1 117 ? 1.900 -9.938 13.420 1.00 81.75 117 ASN A O 1
ATOM 932 N N . LEU A 1 118 ? 3.109 -10.847 11.755 1.00 78.94 118 LEU A N 1
ATOM 933 C CA . LEU A 1 118 ? 1.988 -11.273 10.919 1.00 78.94 118 LEU A CA 1
ATOM 934 C C . LEU A 1 118 ? 1.152 -12.391 11.564 1.00 78.94 118 LEU A C 1
ATOM 936 O O . LEU A 1 118 ? 0.016 -12.596 11.153 1.00 78.94 118 LEU A O 1
ATOM 940 N N . THR A 1 119 ? 1.694 -13.115 12.551 1.00 79.06 119 THR A N 1
ATOM 941 C CA . THR A 1 119 ? 1.020 -14.268 13.177 1.00 79.06 119 THR A CA 1
ATOM 942 C C . THR A 1 119 ? 0.180 -13.921 14.401 1.00 79.06 119 THR A C 1
ATOM 944 O O . THR A 1 119 ? -0.806 -14.598 14.660 1.00 79.06 119 THR A O 1
ATOM 947 N N . GLU A 1 120 ? 0.568 -12.904 15.172 1.00 73.38 120 GLU A N 1
ATOM 948 C CA . GLU A 1 120 ? -0.062 -12.597 16.468 1.00 73.38 120 GLU A CA 1
ATOM 949 C C . GLU A 1 120 ? -0.910 -11.313 16.437 1.00 73.38 120 GLU A C 1
ATOM 951 O O . GLU A 1 120 ? -1.410 -10.906 17.479 1.00 73.38 120 GLU A O 1
ATOM 956 N N . GLU A 1 121 ? -1.075 -10.676 15.264 1.00 78.00 121 GLU A N 1
ATOM 957 C CA . GLU A 1 121 ? -1.810 -9.406 15.048 1.00 78.00 121 GLU A CA 1
ATOM 958 C C . GLU A 1 121 ? -1.555 -8.339 16.148 1.00 78.00 121 GLU A C 1
ATOM 960 O O . GLU A 1 121 ? -2.393 -7.482 16.425 1.00 78.00 121 GLU A O 1
ATOM 965 N N . THR A 1 122 ? -0.379 -8.355 16.787 1.00 87.62 122 THR A N 1
ATOM 966 C CA . THR A 1 122 ? 0.002 -7.368 17.805 1.00 87.62 122 THR A CA 1
ATOM 967 C C . THR A 1 122 ? 0.472 -6.084 17.135 1.00 87.62 122 THR A C 1
ATOM 9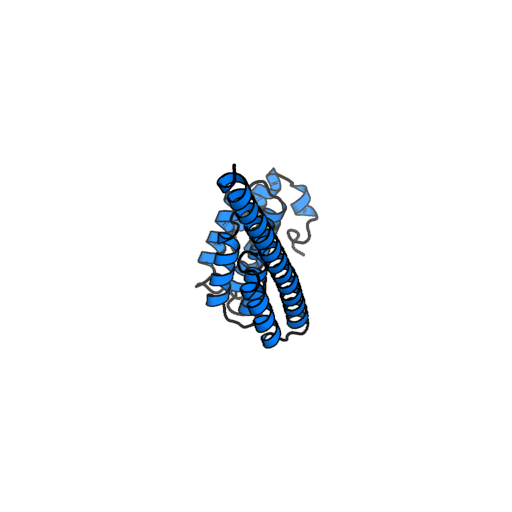69 O O . THR A 1 122 ? 1.046 -6.116 16.050 1.00 87.62 122 THR A O 1
ATOM 972 N N . VAL A 1 123 ? 0.230 -4.932 17.760 1.00 91.81 123 VAL A N 1
ATOM 973 C CA . VAL A 1 123 ? 0.507 -3.625 17.149 1.00 91.81 123 VAL A CA 1
ATOM 974 C C . VAL A 1 123 ? 1.933 -3.150 17.451 1.00 91.81 123 VAL A C 1
ATOM 976 O O . VAL A 1 123 ? 2.354 -3.098 18.604 1.00 91.81 123 VAL A O 1
ATOM 979 N N . ASP A 1 124 ? 2.658 -2.740 16.411 1.00 91.12 124 ASP A N 1
ATOM 980 C CA . ASP A 1 124 ? 3.962 -2.081 16.483 1.00 91.12 124 ASP A CA 1
ATOM 981 C C . ASP A 1 124 ? 3.785 -0.568 16.670 1.00 91.12 124 ASP A C 1
ATOM 983 O O . ASP A 1 124 ? 3.440 0.179 15.742 1.00 91.12 124 ASP A O 1
ATOM 987 N N . LEU A 1 125 ? 4.067 -0.098 17.885 1.00 91.12 125 LEU A N 1
ATOM 988 C CA . LEU A 1 125 ? 3.893 1.301 18.276 1.00 91.12 125 LEU A CA 1
ATOM 989 C C . LEU A 1 125 ? 4.802 2.279 17.507 1.00 91.12 125 LEU A C 1
ATOM 991 O O . LEU A 1 125 ? 4.522 3.475 17.496 1.00 91.12 125 LEU A O 1
ATOM 995 N N . ASN A 1 126 ? 5.845 1.811 16.810 1.0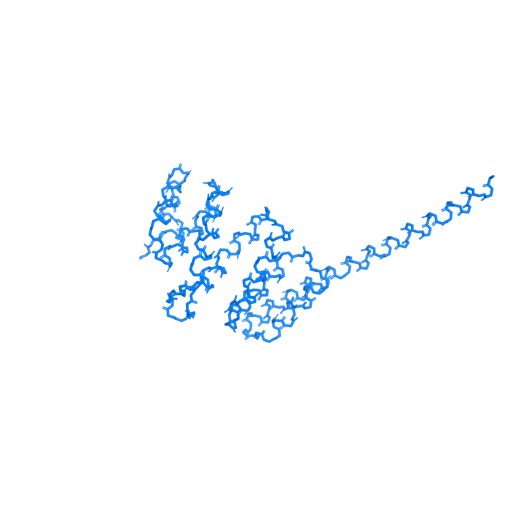0 92.62 126 ASN A N 1
ATOM 996 C CA . ASN A 1 126 ? 6.696 2.681 15.987 1.00 92.62 126 ASN A CA 1
ATOM 997 C C . ASN A 1 126 ? 6.049 3.050 14.642 1.00 92.62 126 ASN A C 1
ATOM 999 O O . ASN A 1 126 ? 6.400 4.068 14.024 1.00 92.62 126 ASN A O 1
ATOM 1003 N N . TYR A 1 127 ? 5.135 2.207 14.157 1.00 94.38 127 TYR A N 1
ATOM 1004 C CA . TYR A 1 127 ? 4.485 2.355 12.853 1.00 94.38 127 TYR A CA 1
ATOM 1005 C C . TYR A 1 127 ? 2.984 2.631 12.953 1.00 94.38 127 TYR A C 1
ATOM 1007 O O . TYR A 1 127 ? 2.415 3.161 11.994 1.00 94.38 127 TYR A O 1
ATOM 1015 N N . LEU A 1 128 ? 2.357 2.372 14.106 1.00 95.88 128 LEU A N 1
ATOM 1016 C CA . LEU A 1 128 ? 0.964 2.739 14.355 1.00 95.88 128 LEU A CA 1
ATOM 1017 C C . LEU A 1 128 ? 0.692 4.240 14.124 1.00 95.88 128 LEU A C 1
ATOM 1019 O O . LEU A 1 128 ? -0.254 4.534 13.395 1.00 95.88 128 LEU A O 1
ATOM 1023 N N . PRO A 1 129 ? 1.507 5.198 14.624 1.00 97.06 129 PRO A N 1
ATOM 1024 C CA . PRO A 1 129 ? 1.241 6.622 14.396 1.00 97.06 129 PRO A CA 1
ATOM 1025 C C . PRO A 1 129 ? 1.258 7.006 12.913 1.00 97.06 129 PRO A C 1
ATOM 1027 O O . PRO A 1 129 ? 0.365 7.708 12.455 1.00 97.06 129 PRO A O 1
ATOM 1030 N N . LYS A 1 130 ? 2.217 6.472 12.142 1.00 96.25 130 LYS A N 1
ATOM 1031 C CA . LYS A 1 130 ? 2.328 6.718 10.691 1.00 96.25 130 LYS A CA 1
ATOM 1032 C C . LYS A 1 130 ? 1.134 6.146 9.925 1.00 96.25 130 LYS A C 1
ATOM 1034 O O . LYS A 1 130 ? 0.668 6.716 8.945 1.00 96.25 130 LYS A O 1
ATOM 1039 N N . THR A 1 131 ? 0.638 5.000 10.382 1.00 97.69 131 THR A N 1
ATOM 1040 C CA . THR A 1 131 ? -0.544 4.339 9.817 1.00 97.69 131 THR A CA 1
ATOM 1041 C C . THR A 1 131 ? -1.804 5.140 10.100 1.00 97.69 131 THR A C 1
ATOM 1043 O O . THR A 1 131 ? -2.571 5.409 9.178 1.00 97.69 131 THR A O 1
ATOM 1046 N N . ARG A 1 132 ? -1.975 5.596 11.346 1.00 98.06 132 ARG A N 1
ATOM 1047 C CA . ARG A 1 132 ? -3.086 6.463 11.745 1.00 98.06 132 ARG A CA 1
ATOM 1048 C C . ARG A 1 132 ? -3.081 7.781 10.970 1.00 98.06 132 ARG A C 1
ATOM 1050 O O . ARG A 1 132 ? -4.125 8.190 10.477 1.00 98.06 132 ARG A O 1
ATOM 1057 N N . GLU A 1 133 ? -1.917 8.407 10.809 1.00 97.94 133 GLU A N 1
ATOM 1058 C CA . GLU A 1 133 ? -1.755 9.639 10.028 1.00 97.94 133 GLU A CA 1
ATOM 1059 C C . GLU A 1 133 ? -2.196 9.452 8.570 1.00 97.94 133 GLU A C 1
ATOM 1061 O O . GLU A 1 133 ? -2.981 10.244 8.051 1.00 97.94 133 GLU A O 1
ATOM 1066 N N . PHE A 1 134 ? -1.764 8.366 7.923 1.00 98.00 134 PHE A N 1
ATOM 1067 C CA . PHE A 1 134 ? -2.194 8.050 6.562 1.00 98.00 134 PHE A CA 1
ATOM 1068 C C . PHE A 1 134 ? -3.708 7.801 6.467 1.00 98.00 134 PHE A C 1
ATOM 1070 O O . PHE A 1 134 ? -4.353 8.254 5.522 1.00 98.00 134 PHE A O 1
ATOM 1077 N N . TYR A 1 135 ? -4.296 7.109 7.446 1.00 98.56 135 TYR A N 1
ATOM 1078 C CA . TYR A 1 135 ? -5.742 6.876 7.490 1.00 98.56 135 TYR A CA 1
ATOM 1079 C C . TYR A 1 135 ? -6.525 8.175 7.656 1.00 98.56 135 TYR A C 1
ATOM 1081 O O . TYR A 1 135 ? -7.496 8.386 6.929 1.00 98.56 135 TYR A O 1
ATOM 1089 N N . LEU A 1 136 ? -6.071 9.066 8.539 1.00 98.38 136 LEU A N 1
ATOM 1090 C CA . LEU A 1 136 ? -6.666 10.385 8.724 1.00 98.38 136 LEU A CA 1
ATOM 1091 C C . LEU A 1 136 ? -6.567 11.222 7.442 1.00 98.38 136 LEU A C 1
ATOM 1093 O O . LEU A 1 136 ? -7.560 11.801 7.013 1.00 98.38 136 LEU A O 1
ATOM 1097 N N . TYR A 1 137 ? -5.409 11.217 6.775 1.00 97.62 137 TYR A N 1
ATOM 1098 C CA . TYR A 1 137 ? -5.241 11.876 5.478 1.00 97.62 137 TYR A CA 1
ATOM 1099 C C . TYR A 1 137 ? -6.290 11.410 4.455 1.00 97.62 137 TYR A C 1
ATOM 1101 O O . TYR A 1 137 ? -6.899 12.238 3.773 1.00 97.62 137 TYR A O 1
ATOM 1109 N N . LEU A 1 138 ? -6.539 10.101 4.353 1.00 98.25 138 LEU A N 1
ATOM 1110 C CA . LEU A 1 138 ? -7.538 9.565 3.427 1.00 98.25 138 LEU A CA 1
ATOM 1111 C C . LEU A 1 138 ? -8.974 9.882 3.840 1.00 98.25 138 LEU A C 1
ATOM 1113 O O . LEU A 1 138 ? -9.783 10.200 2.970 1.00 98.25 138 LEU A O 1
ATOM 1117 N N . PHE A 1 139 ? -9.281 9.812 5.134 1.00 98.38 139 PHE A N 1
ATOM 1118 C CA . PHE A 1 139 ? -10.592 10.163 5.673 1.00 98.38 139 PHE A CA 1
ATOM 1119 C C . PHE A 1 139 ? -10.964 11.619 5.349 1.00 98.38 139 PHE A C 1
ATOM 1121 O O . PHE A 1 139 ? -12.065 11.879 4.866 1.00 98.38 139 PHE A O 1
ATOM 1128 N N . GLU A 1 140 ? -10.020 12.548 5.525 1.00 97.81 140 GLU A N 1
ATOM 1129 C CA . GLU A 1 140 ? -10.217 13.976 5.242 1.00 97.81 140 GLU A CA 1
ATOM 1130 C C . GLU A 1 140 ? -10.227 14.292 3.739 1.00 97.81 140 GLU A C 1
ATOM 1132 O O . GLU A 1 140 ? -10.998 15.133 3.276 1.00 97.81 140 GLU A O 1
ATOM 1137 N N . THR A 1 141 ? -9.388 13.614 2.950 1.00 96.94 141 THR A N 1
ATOM 1138 C CA . THR A 1 141 ? -9.261 13.894 1.508 1.00 96.94 141 THR A CA 1
ATOM 1139 C C . THR A 1 141 ? -10.386 13.257 0.688 1.00 96.94 141 THR A C 1
ATOM 1141 O O . THR A 1 141 ? -10.806 13.820 -0.325 1.00 96.94 141 THR A O 1
ATOM 1144 N N . TYR A 1 142 ? -10.897 12.097 1.114 1.00 97.38 142 TYR A N 1
ATOM 1145 C CA . TYR A 1 142 ? -11.934 11.332 0.409 1.00 97.38 142 TYR A CA 1
ATOM 1146 C C . TYR A 1 142 ? -13.154 11.032 1.302 1.00 97.38 142 TYR A C 1
ATOM 1148 O O . TYR A 1 142 ? -13.572 9.878 1.423 1.00 97.38 142 TYR A O 1
ATOM 1156 N N . PRO A 1 143 ? -13.795 12.064 1.881 1.00 97.06 143 PRO A N 1
ATOM 1157 C CA . PRO A 1 143 ? -14.826 11.907 2.909 1.00 97.06 143 PRO A CA 1
ATOM 1158 C C . PRO A 1 143 ? -16.133 11.277 2.417 1.00 97.06 143 PRO A C 1
ATOM 1160 O O . PRO A 1 143 ? -16.971 10.905 3.234 1.00 97.06 143 PRO A O 1
ATOM 1163 N N . ASN A 1 144 ? -16.331 11.210 1.098 1.00 96.88 144 ASN A N 1
ATOM 1164 C CA . ASN A 1 144 ? -17.540 10.690 0.453 1.00 96.88 144 ASN A CA 1
ATOM 1165 C C . ASN A 1 144 ? -17.277 9.397 -0.330 1.00 96.88 144 ASN A C 1
ATOM 1167 O O . ASN A 1 144 ? -18.157 8.890 -1.025 1.00 96.88 144 ASN A O 1
ATOM 1171 N N . ASP A 1 145 ? -16.054 8.875 -0.259 1.00 97.38 145 ASP A N 1
ATOM 1172 C CA . ASP A 1 145 ? -15.666 7.686 -0.991 1.00 97.38 145 ASP A CA 1
ATOM 1173 C C . ASP A 1 145 ? -15.936 6.434 -0.148 1.00 97.38 145 ASP A C 1
ATOM 1175 O O . ASP A 1 145 ? -15.176 6.081 0.755 1.00 97.38 145 ASP A O 1
ATOM 1179 N N . ALA A 1 146 ? -17.037 5.745 -0.450 1.00 95.19 146 ALA A N 1
ATOM 1180 C CA . ALA A 1 146 ? -17.458 4.575 0.316 1.00 95.19 146 ALA A CA 1
ATOM 1181 C C . ALA A 1 146 ? -16.382 3.474 0.363 1.00 95.19 146 ALA A C 1
ATOM 1183 O O . ALA A 1 146 ? -16.219 2.829 1.392 1.00 95.19 146 ALA A O 1
ATOM 1184 N N . GLY A 1 147 ? -15.611 3.277 -0.713 1.00 95.12 147 GLY A N 1
ATOM 1185 C CA . GLY A 1 147 ? -14.574 2.243 -0.762 1.00 95.12 147 GLY A CA 1
ATOM 1186 C C . GLY A 1 147 ? -13.383 2.535 0.156 1.00 95.12 147 GLY A C 1
ATOM 1187 O O . GLY A 1 147 ? -12.881 1.621 0.812 1.00 95.12 147 GLY A O 1
ATOM 1188 N N . VAL A 1 148 ? -12.953 3.799 0.236 1.00 97.81 148 VAL A N 1
ATOM 1189 C CA . VAL A 1 148 ? -11.960 4.267 1.212 1.00 97.81 148 VAL A CA 1
ATOM 1190 C C . VAL A 1 148 ? -12.510 4.075 2.616 1.00 97.81 148 VAL A C 1
ATOM 1192 O O . VAL A 1 148 ? -11.875 3.382 3.402 1.00 97.81 148 VAL A O 1
ATOM 1195 N N . LEU A 1 149 ? -13.693 4.616 2.920 1.00 98.44 149 LEU A N 1
ATOM 1196 C CA . LEU A 1 149 ? -14.251 4.582 4.276 1.00 98.44 149 LEU A CA 1
ATOM 1197 C C . LEU A 1 149 ? -14.460 3.153 4.786 1.00 98.44 149 LEU A C 1
ATOM 1199 O O . LEU A 1 149 ? -14.097 2.845 5.916 1.00 98.44 149 LEU A O 1
ATOM 1203 N N . VAL A 1 150 ? -14.979 2.260 3.941 1.00 98.00 150 VAL A N 1
ATOM 1204 C CA . VAL A 1 150 ? -15.137 0.835 4.259 1.00 98.00 150 VAL A CA 1
ATOM 1205 C C . VAL A 1 150 ? -13.787 0.188 4.579 1.00 98.00 150 VAL A C 1
ATOM 1207 O O . VAL A 1 150 ? -13.664 -0.542 5.562 1.00 98.00 150 VAL A O 1
ATOM 1210 N N . SER A 1 151 ? -12.764 0.465 3.764 1.00 98.06 151 SER A N 1
ATOM 1211 C CA . SER A 1 151 ? -11.416 -0.072 3.980 1.00 98.06 151 SER A CA 1
ATOM 1212 C C . SER A 1 151 ? -10.803 0.477 5.270 1.00 98.06 151 SER A C 1
ATOM 1214 O O . SER A 1 151 ? -10.219 -0.282 6.040 1.00 98.06 151 SER A O 1
ATOM 1216 N N . LEU A 1 152 ? -10.960 1.779 5.531 1.00 98.62 152 LEU A N 1
ATOM 1217 C CA . LEU A 1 152 ? -10.495 2.420 6.760 1.00 98.62 152 LEU A CA 1
ATOM 1218 C C . LEU A 1 152 ? -11.162 1.798 7.987 1.00 98.62 152 LEU A C 1
ATOM 1220 O O . LEU A 1 152 ? -10.445 1.342 8.869 1.00 98.62 152 LEU A O 1
ATOM 1224 N N . ALA A 1 153 ? -12.493 1.686 8.009 1.00 98.44 153 ALA A N 1
ATOM 1225 C CA . ALA A 1 153 ? -13.226 1.098 9.129 1.00 98.44 153 ALA A CA 1
ATOM 1226 C C . ALA A 1 153 ? -12.769 -0.340 9.424 1.00 98.44 153 ALA A C 1
ATOM 1228 O O . ALA A 1 153 ? -12.535 -0.703 10.578 1.00 98.44 153 ALA A O 1
ATOM 1229 N N . TYR A 1 154 ? -12.567 -1.153 8.385 1.00 97.81 154 TYR A N 1
ATOM 1230 C CA . TYR A 1 154 ? -12.060 -2.515 8.544 1.00 97.81 154 TYR A CA 1
ATOM 1231 C C . TYR A 1 154 ? -10.694 -2.556 9.244 1.00 97.81 154 TYR A C 1
ATOM 1233 O O . TYR A 1 154 ? -10.525 -3.251 10.249 1.00 97.81 154 TYR A O 1
ATOM 1241 N N . TYR A 1 155 ? -9.721 -1.779 8.759 1.00 97.56 155 TYR A N 1
ATOM 1242 C CA . TYR A 1 155 ? -8.367 -1.805 9.316 1.00 97.56 155 TYR A CA 1
ATOM 1243 C C . TYR A 1 155 ? -8.229 -1.027 10.632 1.00 97.56 155 TYR A C 1
ATOM 1245 O O . TYR A 1 155 ? -7.444 -1.426 11.488 1.00 97.56 155 TYR A O 1
ATOM 1253 N N . GLN A 1 156 ? -9.017 0.027 10.852 1.00 98.06 156 GLN A N 1
ATOM 1254 C CA . GLN A 1 156 ? -9.109 0.719 12.143 1.00 98.06 156 GLN A CA 1
ATOM 1255 C C . GLN A 1 156 ? -9.617 -0.227 13.231 1.00 98.06 156 GLN A C 1
ATOM 1257 O O . GLN A 1 156 ? -9.037 -0.270 14.316 1.00 98.06 156 GLN A O 1
ATOM 1262 N N . ARG A 1 157 ? -10.641 -1.041 12.931 1.00 96.56 157 ARG A N 1
ATOM 1263 C CA . ARG A 1 157 ? -11.139 -2.080 13.843 1.00 96.56 157 ARG A CA 1
ATOM 1264 C C . ARG A 1 157 ? -10.047 -3.088 14.189 1.00 96.56 157 ARG A C 1
ATOM 1266 O O . ARG A 1 157 ? -9.815 -3.337 15.368 1.00 96.56 157 ARG A O 1
ATOM 1273 N N . LYS A 1 158 ? -9.348 -3.612 13.177 1.00 94.44 158 LYS A N 1
ATOM 1274 C CA . LYS A 1 158 ? -8.225 -4.550 13.353 1.00 94.44 158 LYS A CA 1
ATOM 1275 C C . LYS A 1 158 ? -7.082 -3.975 14.196 1.00 94.44 158 LYS A C 1
ATOM 1277 O O . LYS A 1 158 ? -6.450 -4.710 14.940 1.00 94.44 158 LYS A O 1
ATOM 1282 N N . LEU A 1 159 ? -6.837 -2.668 14.112 1.00 95.56 159 LEU A N 1
ATOM 1283 C CA . LEU A 1 159 ? -5.805 -1.976 14.892 1.00 95.56 159 LEU A CA 1
ATOM 1284 C C . LEU A 1 159 ? -6.297 -1.449 16.252 1.00 95.56 159 LEU A C 1
ATOM 1286 O O . LEU A 1 159 ? -5.519 -0.834 16.978 1.00 95.56 159 LEU A O 1
ATOM 1290 N N . GLY A 1 160 ? -7.573 -1.642 16.602 1.00 95.00 160 GLY A N 1
ATOM 1291 C CA . GLY A 1 160 ? -8.147 -1.133 17.851 1.00 95.00 160 GLY A CA 1
ATOM 1292 C C . GLY A 1 160 ? -8.267 0.397 17.923 1.00 95.00 160 GLY A C 1
ATOM 1293 O O . GLY A 1 160 ? -8.370 0.948 19.020 1.00 95.00 160 GLY A O 1
ATOM 1294 N N . LEU A 1 161 ? -8.275 1.094 16.782 1.00 96.69 161 LEU A N 1
ATOM 1295 C CA . LEU A 1 161 ? -8.398 2.554 16.679 1.00 96.69 161 LEU A CA 1
ATOM 1296 C C . LEU A 1 161 ? -9.861 2.997 16.862 1.00 96.69 161 LEU A C 1
ATOM 1298 O O . LEU A 1 161 ? -10.509 3.431 15.914 1.00 96.69 161 LEU A O 1
ATOM 1302 N N . LYS A 1 162 ? -10.398 2.846 18.080 1.00 97.38 162 LYS A N 1
ATOM 1303 C CA . LYS A 1 162 ? -11.835 3.016 18.378 1.00 97.38 162 LYS A CA 1
ATOM 1304 C C . LYS A 1 162 ? -12.392 4.386 17.983 1.00 97.38 162 LYS A C 1
ATOM 1306 O O . LYS A 1 162 ? -13.402 4.448 17.299 1.00 97.38 162 LYS A O 1
ATOM 1311 N N . GLU A 1 163 ? -11.711 5.465 18.359 1.00 98.06 163 GLU A N 1
ATOM 1312 C CA . GLU A 1 163 ? -12.166 6.831 18.055 1.00 98.06 163 GLU A CA 1
ATOM 1313 C C . GLU A 1 163 ? -12.248 7.088 16.542 1.00 98.06 163 GLU A C 1
ATOM 1315 O O . GLU A 1 163 ? -13.240 7.625 16.053 1.00 98.06 163 GLU A O 1
ATOM 1320 N N . ASP A 1 164 ? -11.223 6.667 15.793 1.00 98.38 164 ASP A N 1
ATOM 1321 C CA . ASP A 1 164 ? -11.175 6.840 14.338 1.00 98.38 164 ASP A CA 1
ATOM 1322 C C . ASP A 1 164 ? -12.229 5.957 13.645 1.00 98.38 164 ASP A C 1
ATOM 1324 O O . ASP A 1 164 ? -12.863 6.371 12.669 1.00 98.38 164 ASP A O 1
ATOM 1328 N N . LEU A 1 165 ? -12.437 4.743 14.171 1.00 98.56 165 LEU A N 1
ATOM 1329 C CA . LEU A 1 165 ? -13.460 3.812 13.707 1.00 98.56 165 LEU A CA 1
ATOM 1330 C C . LEU A 1 165 ? -14.862 4.397 13.879 1.00 98.56 165 LEU A C 1
ATOM 1332 O O . LEU A 1 165 ? -15.636 4.382 12.925 1.00 98.56 165 LEU A O 1
ATOM 1336 N N . ASP A 1 166 ? -15.183 4.938 15.054 1.00 98.50 166 ASP A N 1
ATOM 1337 C CA . ASP A 1 166 ? -16.503 5.505 15.345 1.00 98.50 166 ASP A CA 1
ATOM 1338 C C . ASP A 1 166 ? -16.822 6.672 14.402 1.00 98.50 166 ASP A C 1
ATOM 1340 O O . ASP A 1 166 ? -17.915 6.742 13.834 1.00 98.50 166 ASP A O 1
ATOM 1344 N N . GLN A 1 167 ? -15.845 7.548 14.146 1.00 98.50 167 GLN A N 1
ATOM 1345 C CA . GLN A 1 167 ? -15.987 8.641 13.176 1.00 98.50 167 GLN A CA 1
ATOM 1346 C C . GLN A 1 167 ? -16.207 8.123 11.750 1.00 98.50 167 GLN A C 1
ATOM 1348 O O . GLN A 1 167 ? -17.052 8.642 11.012 1.00 98.50 167 GLN A O 1
ATOM 1353 N N . THR A 1 168 ? -15.473 7.079 11.364 1.00 98.56 168 THR A N 1
ATOM 1354 C CA . THR A 1 168 ? -15.562 6.480 10.028 1.00 98.56 168 THR A CA 1
ATOM 1355 C C . THR A 1 168 ? -16.904 5.778 9.819 1.00 98.56 168 THR A C 1
ATOM 1357 O O . THR A 1 168 ? -17.561 6.004 8.803 1.00 98.56 168 THR A O 1
ATOM 1360 N N . LEU A 1 169 ? -17.372 4.997 10.795 1.00 98.31 169 LEU A N 1
ATOM 1361 C CA . LEU A 1 169 ? -18.687 4.352 10.765 1.00 98.31 169 LEU A CA 1
ATOM 1362 C C . LEU A 1 169 ? -19.822 5.376 10.785 1.00 98.31 169 LEU A C 1
ATOM 1364 O O . LEU A 1 169 ? -20.784 5.234 10.029 1.00 98.31 169 LEU A O 1
ATOM 1368 N N . HIS A 1 170 ? -19.693 6.442 11.580 1.00 98.25 170 HIS A N 1
ATOM 1369 C CA . HIS A 1 170 ? -20.650 7.540 11.553 1.00 98.25 170 HIS A CA 1
ATOM 1370 C C . HIS A 1 170 ? -20.723 8.159 10.153 1.00 98.25 170 HIS A C 1
ATOM 1372 O O . HIS A 1 170 ? -21.819 8.292 9.606 1.00 98.25 170 HIS A O 1
ATOM 1378 N N . ARG A 1 171 ? -19.581 8.443 9.510 1.00 98.44 171 ARG A N 1
ATOM 1379 C CA . ARG A 1 171 ? -19.558 8.953 8.130 1.00 98.44 171 ARG A CA 1
ATOM 1380 C C . ARG A 1 171 ? -20.237 7.998 7.147 1.00 98.44 171 ARG A C 1
ATOM 1382 O O . ARG A 1 171 ? -21.037 8.450 6.331 1.00 98.44 171 ARG A O 1
ATOM 1389 N N . ILE A 1 172 ? -19.958 6.697 7.242 1.00 98.38 172 ILE A N 1
ATOM 1390 C CA . ILE A 1 172 ? -20.608 5.675 6.408 1.00 98.38 172 ILE A CA 1
ATOM 1391 C C . ILE A 1 172 ? -22.123 5.694 6.624 1.00 98.38 172 ILE A C 1
ATOM 1393 O O . ILE A 1 172 ? -22.855 5.708 5.640 1.00 98.38 172 ILE A O 1
ATOM 1397 N N . SER A 1 173 ? -22.603 5.786 7.870 1.00 97.69 173 SER A N 1
ATOM 1398 C CA . SER A 1 173 ? -24.042 5.831 8.173 1.00 97.69 173 SER A CA 1
ATOM 1399 C C . SER A 1 173 ? -24.761 7.007 7.504 1.00 97.69 173 SER A C 1
ATOM 1401 O O . SER A 1 173 ? -25.889 6.853 7.045 1.00 97.69 173 SER A O 1
ATOM 1403 N N . GLN A 1 174 ? -24.095 8.165 7.404 1.00 97.88 174 GLN A N 1
ATOM 1404 C CA . GLN A 1 174 ? -24.658 9.358 6.768 1.00 97.88 174 GLN A CA 1
ATOM 1405 C C . GLN A 1 174 ? -24.709 9.235 5.240 1.00 97.88 174 GLN A C 1
ATOM 1407 O O . GLN A 1 174 ? -25.598 9.796 4.606 1.00 97.88 174 GLN A O 1
ATOM 1412 N N . LEU A 1 175 ? -23.754 8.522 4.637 1.00 97.19 175 LEU A N 1
ATOM 1413 C CA . LEU A 1 175 ? -23.661 8.371 3.183 1.00 97.19 175 LEU A CA 1
ATOM 1414 C C . LEU A 1 175 ? -24.493 7.196 2.662 1.00 97.19 175 LEU A C 1
ATOM 1416 O O . LEU A 1 175 ? -25.166 7.313 1.639 1.00 97.19 175 LEU A O 1
ATOM 1420 N N . ARG A 1 176 ? -24.367 6.042 3.321 1.00 95.19 176 ARG A N 1
ATOM 1421 C CA . ARG A 1 176 ? -24.836 4.725 2.879 1.00 95.19 176 ARG A CA 1
ATOM 1422 C C . ARG A 1 176 ? -25.013 3.791 4.081 1.00 95.19 176 ARG A C 1
ATOM 1424 O O . ARG A 1 176 ? -24.201 2.894 4.307 1.00 95.19 176 ARG A O 1
ATOM 1431 N N . LEU A 1 177 ? -26.082 4.015 4.848 1.00 95.31 177 LEU A N 1
ATOM 1432 C CA . LEU A 1 177 ? -26.419 3.214 6.032 1.00 95.31 177 LEU A CA 1
ATOM 1433 C C . LEU A 1 177 ? -26.477 1.707 5.738 1.00 95.31 177 LEU A C 1
ATOM 1435 O O . LEU A 1 177 ? -26.001 0.915 6.544 1.00 95.31 177 LEU A O 1
ATOM 1439 N N . ASP A 1 178 ? -26.973 1.327 4.559 1.00 95.69 178 ASP A N 1
ATOM 1440 C CA . ASP A 1 178 ? -27.103 -0.067 4.129 1.00 95.69 178 ASP A CA 1
ATOM 1441 C C . ASP A 1 178 ? -25.768 -0.828 4.129 1.00 95.69 178 ASP A C 1
ATOM 1443 O O . ASP A 1 178 ? -25.743 -2.025 4.403 1.00 95.69 178 ASP A O 1
ATOM 1447 N N . LEU A 1 179 ? -24.635 -0.151 3.893 1.00 96.50 179 LEU A N 1
ATOM 1448 C CA . LEU A 1 179 ? -23.320 -0.803 3.921 1.00 96.50 179 LEU A CA 1
ATOM 1449 C C . LEU A 1 179 ? -22.996 -1.406 5.289 1.00 96.50 179 LEU A C 1
ATOM 1451 O O . LEU A 1 179 ? -22.266 -2.393 5.349 1.00 96.50 179 LEU A O 1
ATOM 1455 N N . LEU A 1 180 ? -23.528 -0.833 6.373 1.00 95.81 180 LEU A N 1
ATOM 1456 C CA . LEU A 1 180 ? -23.321 -1.352 7.725 1.00 95.81 180 LEU A CA 1
ATOM 1457 C C . LEU A 1 180 ? -24.022 -2.700 7.950 1.00 95.81 180 LEU A C 1
ATOM 1459 O O . LEU A 1 180 ? -23.662 -3.412 8.882 1.00 95.81 180 LEU A O 1
ATOM 1463 N N . GLU A 1 181 ? -24.992 -3.052 7.104 1.00 95.00 181 GLU A N 1
ATOM 1464 C CA . GLU A 1 181 ? -25.813 -4.254 7.256 1.00 95.00 181 GLU A CA 1
ATOM 1465 C C . GLU A 1 181 ? -25.291 -5.440 6.440 1.00 95.00 181 GLU A C 1
ATOM 1467 O O . GLU A 1 181 ? -25.430 -6.582 6.870 1.00 95.00 181 GLU A O 1
ATOM 1472 N N . TRP A 1 182 ? -24.696 -5.193 5.265 1.00 94.12 182 TRP A N 1
ATOM 1473 C CA . TRP A 1 182 ? -24.325 -6.269 4.336 1.00 94.12 182 TRP A CA 1
ATOM 1474 C C . TRP A 1 182 ? -22.854 -6.290 3.923 1.00 94.12 182 TRP A C 1
ATOM 1476 O O . TRP A 1 182 ? -22.390 -7.308 3.405 1.00 94.12 182 TRP A O 1
ATOM 1486 N N . HIS A 1 183 ? -22.098 -5.198 4.091 1.00 96.25 183 HIS A N 1
ATOM 1487 C CA . HIS A 1 183 ? -20.752 -5.150 3.526 1.00 96.25 183 HIS A CA 1
ATOM 1488 C C . HIS A 1 183 ? -19.799 -6.083 4.303 1.00 96.25 183 HIS A C 1
ATOM 1490 O O . HIS A 1 183 ? -19.589 -5.855 5.496 1.00 96.25 183 HIS A O 1
ATOM 1496 N N . PRO A 1 184 ? -19.123 -7.058 3.655 1.00 93.50 184 PRO A N 1
ATOM 1497 C CA . PRO A 1 184 ? -18.342 -8.095 4.350 1.00 93.50 184 PRO A CA 1
ATOM 1498 C C . PRO A 1 184 ? -17.236 -7.566 5.271 1.00 93.50 184 PRO A C 1
ATOM 1500 O O . PRO A 1 184 ? -16.883 -8.183 6.263 1.00 93.50 184 PRO A O 1
ATOM 1503 N N . LEU A 1 185 ? -16.672 -6.404 4.938 1.00 93.50 185 LEU A N 1
ATOM 1504 C CA . LEU A 1 185 ? -15.636 -5.754 5.748 1.00 93.50 185 LEU A CA 1
ATOM 1505 C C . LEU A 1 185 ? -16.182 -4.981 6.967 1.00 93.50 185 LEU A C 1
ATOM 1507 O O . LEU A 1 185 ? -15.416 -4.578 7.842 1.00 93.50 185 LEU A O 1
ATOM 1511 N N . LEU A 1 186 ? -17.487 -4.716 7.025 1.00 93.62 186 LEU A N 1
ATOM 1512 C CA . LEU A 1 186 ? -18.105 -3.923 8.090 1.00 93.62 186 LEU A CA 1
ATOM 1513 C C . LEU A 1 186 ? -18.895 -4.774 9.071 1.00 93.62 186 LEU A C 1
ATOM 1515 O O . LEU A 1 186 ? -18.836 -4.476 10.266 1.00 93.62 186 LEU A O 1
ATOM 1519 N N . VAL A 1 187 ? -19.568 -5.811 8.573 1.00 90.69 187 VAL A N 1
ATOM 1520 C CA . VAL A 1 187 ? -20.301 -6.776 9.392 1.00 90.69 187 VAL A CA 1
ATOM 1521 C C . VAL A 1 187 ? -19.299 -7.553 10.245 1.00 90.69 187 VAL A C 1
ATOM 1523 O O . VAL A 1 187 ? -18.289 -8.046 9.748 1.00 90.69 187 VAL A O 1
ATOM 1526 N N . VAL A 1 188 ? -19.547 -7.583 11.550 1.00 77.12 188 VAL A N 1
ATOM 1527 C CA . VAL A 1 188 ? -18.778 -8.385 12.503 1.00 77.12 188 VAL A CA 1
ATOM 1528 C C . VAL A 1 188 ? -19.542 -9.697 12.657 1.00 77.12 188 VAL A C 1
ATOM 1530 O O . VAL A 1 188 ? -20.718 -9.651 13.013 1.00 77.12 188 VAL A O 1
ATOM 1533 N N . GLU A 1 189 ? -18.906 -10.821 12.325 1.00 57.31 189 GLU A N 1
ATOM 1534 C CA . GLU A 1 189 ? -19.424 -12.159 12.661 1.00 57.31 189 GLU A CA 1
ATOM 1535 C C . GLU A 1 189 ? -19.376 -12.414 14.173 1.00 57.31 189 GLU A C 1
ATOM 1537 O O . GLU A 1 189 ? -18.398 -11.968 14.822 1.00 57.31 189 GLU A O 1
#

Radius of gyration: 22.22 Å; chains: 1; bounding box: 46×48×69 Å

Secondary structure (DSSP, 8-state):
-HHHHHHHHHHHHHHHHHHHHHHHHHHHHHHHHHHHHHHHHHHHTT-HHHHHHHHHHHHHH-TT-HHHHHHHHHHHHHTT-HHHHHHHHHHHHHH-TT-HHHHHHHHHHHHHHTBS-TTT--B-TTTHHHHHHHHHHHHHHSTT-HHHHHHHHHHHHHTT-HHHHHHHHHHHHHHHTTHHHH-TTT---